Protein AF-A0A839K421-F1 (afdb_monomer)

Foldseek 3Di:
DVVVVVVVVVVVVVVVVVVVPCPDDDDDDDDDDDDDDDDDDDDDDDDDDDDDDDDDDDDPPPPPPDPDDDDPPVDPPPVQQDPVGGVVVVLVVRQDPVLLVLLLVLLVVLVVVVVVVCVVPVCCCVVPNPVCSCVDPSLVSLVVVAPNNLSSLLVVLVPDPDFDPSLVSSLVSNCVRVPDDQADPVRHGVDDTSVSSNVVVSVVVVVVD

pLDDT: mean 73.9, std 29.45, range [25.31, 98.69]

Mean predicted aligned error: 15.06 Å

Sequence (209 aa):
MKKNLLICSVIISFLIFMAACGGQRESQQNLNTGNEYNSKTGDSTRNQMEESEDNYKINSEKTAIDHQDKTNKDSIDWSAITPNGVNEEMFISRLDEKVLEKVASELQALVQEEIEEERANPDILLTQGWTRVFNSAHYKNVIDIGDTAMMPLYWIIYKSPNSGMYEYICANALYELSGYDFSNEDGSLKWTTSKELLELFDEAVLNEE

Structure (mmCIF, N/CA/C/O backbone):
data_AF-A0A839K421-F1
#
_entry.id   AF-A0A839K421-F1
#
loop_
_atom_site.group_PDB
_atom_site.id
_atom_site.type_symbol
_atom_site.label_atom_id
_atom_site.label_alt_id
_atom_site.label_comp_id
_atom_site.label_asym_id
_atom_site.label_entity_id
_atom_site.label_seq_id
_atom_site.pdbx_PDB_ins_code
_atom_site.Cartn_x
_atom_site.Cartn_y
_atom_site.Cartn_z
_atom_site.occupancy
_atom_site.B_iso_or_equiv
_atom_site.auth_seq_id
_atom_site.auth_comp_id
_atom_site.auth_asym_id
_atom_site.auth_atom_id
_atom_site.pdbx_PDB_model_num
ATOM 1 N N . MET A 1 1 ? -1.568 18.875 -20.881 1.00 47.59 1 MET A N 1
ATOM 2 C CA . MET A 1 1 ? -1.892 20.176 -20.238 1.00 47.59 1 MET A CA 1
ATOM 3 C C . MET A 1 1 ? -3.211 20.151 -19.461 1.00 47.59 1 MET A C 1
ATOM 5 O O . MET A 1 1 ? -3.123 20.096 -18.246 1.00 47.59 1 MET A O 1
ATOM 9 N N . LYS A 1 2 ? -4.418 20.171 -20.068 1.00 40.59 2 LYS A N 1
ATOM 10 C CA . LYS A 1 2 ? -5.671 20.262 -19.268 1.00 40.59 2 LYS A CA 1
ATOM 11 C C . LYS A 1 2 ? -5.930 19.075 -18.317 1.00 40.59 2 LYS A C 1
ATOM 13 O O . LYS A 1 2 ? -6.412 19.320 -17.221 1.00 40.59 2 LYS A O 1
ATOM 18 N N . LYS A 1 3 ? -5.591 17.834 -18.701 1.00 43.31 3 LYS A N 1
ATOM 19 C CA . LYS A 1 3 ? -5.737 16.647 -17.829 1.00 43.31 3 LYS A CA 1
ATOM 20 C C . LYS A 1 3 ? -4.860 16.729 -16.572 1.00 43.31 3 LYS A C 1
ATOM 22 O O . LYS A 1 3 ? -5.370 16.642 -15.465 1.00 43.31 3 LYS A O 1
ATOM 27 N N . ASN A 1 4 ? -3.562 16.983 -16.756 1.00 41.94 4 ASN A N 1
ATOM 28 C CA . ASN A 1 4 ? -2.557 17.031 -15.686 1.00 41.94 4 ASN A CA 1
ATOM 29 C C . ASN A 1 4 ? -2.948 17.999 -14.548 1.00 41.94 4 ASN A C 1
ATOM 31 O O . ASN A 1 4 ? -2.704 17.719 -13.382 1.00 41.94 4 ASN A O 1
ATOM 35 N N . LEU A 1 5 ? -3.590 19.125 -14.887 1.00 38.69 5 LEU A N 1
ATOM 36 C CA . LEU A 1 5 ? -4.023 20.133 -13.914 1.00 38.69 5 LEU A CA 1
ATOM 37 C C . LEU A 1 5 ? -5.226 19.680 -13.061 1.00 38.69 5 LEU A C 1
ATOM 39 O O . LEU A 1 5 ? -5.382 20.140 -11.935 1.00 38.69 5 LEU A O 1
ATOM 43 N N . LEU A 1 6 ? -6.068 18.786 -13.588 1.00 40.53 6 LEU A N 1
ATOM 44 C CA . LEU A 1 6 ? -7.256 18.266 -12.904 1.00 40.53 6 LEU A CA 1
ATOM 45 C C . LEU A 1 6 ? -6.881 17.217 -11.851 1.00 40.53 6 LEU A C 1
ATOM 47 O O . LEU A 1 6 ? -7.291 17.351 -10.701 1.00 40.53 6 LEU A O 1
ATOM 51 N N . ILE A 1 7 ? -6.030 16.252 -12.216 1.00 48.72 7 ILE A N 1
ATOM 52 C CA . ILE A 1 7 ? -5.558 15.175 -11.326 1.00 48.72 7 ILE A CA 1
ATOM 53 C C . ILE A 1 7 ? -4.879 15.767 -10.080 1.00 48.72 7 ILE A C 1
ATOM 55 O O . ILE A 1 7 ? -5.256 15.455 -8.950 1.00 48.72 7 ILE A O 1
ATOM 59 N N . CYS A 1 8 ? -3.952 16.716 -10.266 1.00 40.41 8 CYS A N 1
ATOM 60 C CA . CYS A 1 8 ? -3.327 17.426 -9.148 1.00 40.41 8 CYS A CA 1
ATOM 61 C C . CYS A 1 8 ? -4.344 18.207 -8.296 1.00 40.41 8 CYS A C 1
ATOM 63 O O . CYS A 1 8 ? -4.199 18.259 -7.077 1.00 40.41 8 CYS A O 1
ATOM 65 N N . SER A 1 9 ? -5.384 18.793 -8.904 1.00 39.56 9 SER A N 1
ATOM 66 C CA . SER A 1 9 ? -6.394 19.558 -8.164 1.00 39.56 9 SER A CA 1
ATOM 67 C C . SER A 1 9 ? -7.278 18.684 -7.274 1.00 39.56 9 SER A C 1
ATOM 69 O O . SER A 1 9 ? -7.701 19.170 -6.227 1.00 39.56 9 SER A O 1
ATOM 71 N N . VAL A 1 10 ? -7.562 17.432 -7.648 1.00 48.84 10 VAL A N 1
ATOM 72 C CA . VAL A 1 10 ? -8.347 16.507 -6.810 1.00 48.84 10 VAL A CA 1
ATOM 73 C C . VAL A 1 10 ? -7.518 16.072 -5.599 1.00 48.84 10 VAL A C 1
ATOM 75 O O . VAL A 1 10 ? -7.944 16.270 -4.462 1.00 48.84 10 VAL A O 1
ATOM 78 N N . ILE A 1 11 ? -6.294 15.588 -5.840 1.00 46.41 11 ILE A N 1
ATOM 79 C CA . ILE A 1 11 ? -5.388 15.077 -4.799 1.00 46.41 11 ILE A CA 1
ATOM 80 C C . ILE A 1 11 ? -5.050 16.168 -3.767 1.00 46.41 11 ILE A C 1
ATOM 82 O O . ILE A 1 11 ? -5.196 15.955 -2.563 1.00 46.41 11 ILE A O 1
ATOM 86 N N . ILE A 1 12 ? -4.664 17.368 -4.221 1.00 45.16 12 ILE A N 1
ATOM 87 C CA . ILE A 1 12 ? -4.283 18.474 -3.323 1.00 45.16 12 ILE A CA 1
ATOM 88 C C . ILE A 1 12 ? -5.483 18.981 -2.508 1.00 45.16 12 ILE A C 1
ATOM 90 O O . ILE A 1 12 ? -5.318 19.331 -1.341 1.00 45.16 12 ILE A O 1
ATOM 94 N N . SER A 1 13 ? -6.694 18.997 -3.078 1.00 42.25 13 SER A N 1
ATOM 95 C CA . SER A 1 13 ? -7.881 19.499 -2.367 1.00 42.25 13 SER A CA 1
ATOM 96 C C . SER A 1 13 ? -8.354 18.566 -1.247 1.00 42.25 13 SER A C 1
ATOM 98 O O . SER A 1 13 ? -8.894 19.052 -0.256 1.00 42.25 13 SER A O 1
ATOM 100 N N . PHE A 1 14 ? -8.142 17.250 -1.375 1.00 45.00 14 PHE A N 1
ATOM 101 C CA . PHE A 1 14 ? -8.528 16.275 -0.347 1.00 45.00 14 PHE A CA 1
ATOM 102 C C . PHE A 1 14 ? -7.482 16.112 0.765 1.00 45.00 14 PHE A C 1
ATOM 104 O O . PHE A 1 14 ? -7.854 16.061 1.938 1.00 45.00 14 PHE A O 1
ATOM 111 N N . LEU A 1 15 ? -6.180 16.124 0.444 1.00 40.78 15 LEU A N 1
ATOM 112 C CA . LEU A 1 15 ? -5.110 16.002 1.452 1.00 40.78 15 LEU A CA 1
ATOM 113 C C . LEU A 1 15 ? -5.156 17.107 2.527 1.00 40.78 15 LEU A C 1
ATOM 115 O O . LEU A 1 15 ? -4.806 16.867 3.681 1.00 40.78 15 LEU A O 1
ATOM 119 N N . ILE A 1 16 ? -5.642 18.304 2.178 1.00 42.50 16 ILE A N 1
ATOM 120 C CA . ILE A 1 16 ? -5.793 19.429 3.117 1.00 42.50 16 ILE A CA 1
ATOM 121 C C . ILE A 1 16 ? -6.833 19.136 4.217 1.00 42.50 16 ILE A C 1
ATOM 123 O O . ILE A 1 16 ? -6.715 19.671 5.320 1.00 42.50 16 ILE A O 1
ATOM 127 N N . PHE A 1 17 ? -7.831 18.280 3.965 1.00 37.16 17 PHE A N 1
ATOM 128 C CA . PHE A 1 17 ? -8.919 18.042 4.921 1.00 37.16 17 PHE A CA 1
ATOM 129 C C . PHE A 1 17 ? -8.474 17.203 6.133 1.00 37.16 17 PHE A C 1
ATOM 131 O O . PHE A 1 17 ? -8.865 17.500 7.261 1.00 37.16 17 PHE A O 1
ATOM 138 N N . MET 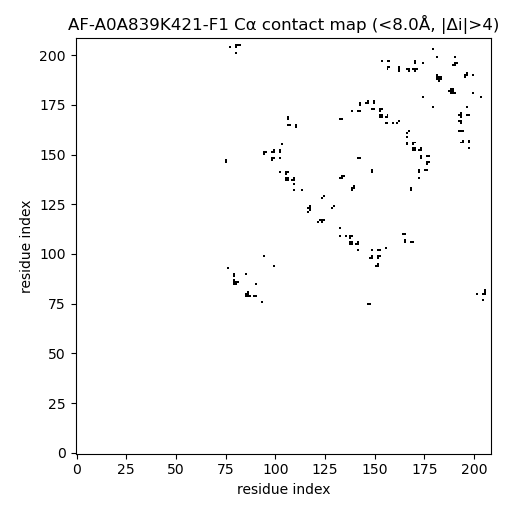A 1 18 ? -7.582 16.225 5.928 1.00 41.2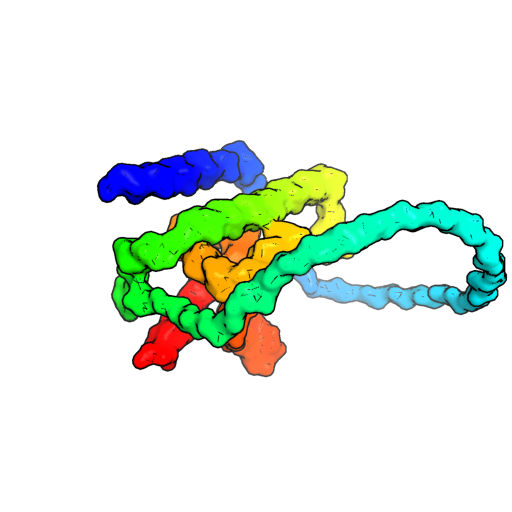5 18 MET A N 1
ATOM 139 C CA . MET A 1 18 ? -7.021 15.397 7.011 1.00 41.25 18 MET A CA 1
ATOM 140 C C . MET A 1 18 ? -6.190 16.217 8.013 1.00 41.25 18 MET A C 1
ATOM 142 O O . MET A 1 18 ? -6.271 16.004 9.224 1.00 41.25 18 MET A O 1
ATOM 146 N N . ALA A 1 19 ? -5.443 17.218 7.534 1.00 39.25 19 ALA A N 1
ATOM 147 C CA . ALA A 1 19 ? -4.597 18.065 8.379 1.00 39.25 19 ALA A CA 1
ATOM 148 C C . ALA A 1 19 ? -5.386 18.933 9.385 1.00 39.25 19 ALA A C 1
ATOM 150 O O . ALA A 1 19 ? -4.818 19.412 10.366 1.00 39.25 19 ALA A O 1
ATOM 151 N N . ALA A 1 20 ? -6.692 19.133 9.173 1.00 32.69 20 ALA A N 1
ATOM 152 C CA . ALA A 1 20 ? -7.529 19.990 10.013 1.00 32.69 20 ALA A CA 1
ATOM 153 C C . ALA A 1 20 ? -8.103 19.295 11.267 1.00 32.69 20 ALA A C 1
ATOM 155 O O . ALA A 1 20 ? -8.666 19.977 12.124 1.00 32.69 20 ALA A O 1
ATOM 156 N N . CYS A 1 21 ? -7.991 17.965 11.392 1.00 37.66 21 CYS A N 1
ATOM 157 C CA . CYS A 1 21 ? -8.566 17.189 12.507 1.00 37.66 21 CYS A CA 1
ATOM 158 C C . CYS A 1 21 ? -7.619 16.118 13.095 1.00 37.66 21 CYS A C 1
ATOM 160 O O . CYS A 1 21 ? -8.068 15.216 13.799 1.00 37.66 21 CYS A O 1
ATOM 162 N N . GLY A 1 22 ? -6.308 16.238 12.859 1.00 33.94 22 GLY A N 1
ATOM 163 C CA . GLY A 1 22 ? -5.274 15.300 13.320 1.00 33.94 22 GLY A CA 1
ATOM 164 C C . GLY A 1 22 ? -4.409 15.825 14.472 1.00 33.94 22 GLY A C 1
ATOM 165 O O . GLY A 1 22 ? -3.218 16.062 14.295 1.00 33.94 22 GLY A O 1
ATOM 166 N N . GLY A 1 23 ? -4.980 16.013 15.666 1.00 31.73 23 GLY A N 1
ATOM 167 C CA . GLY A 1 23 ? -4.227 16.423 16.861 1.00 31.73 23 GLY A CA 1
ATOM 168 C C . GLY A 1 23 ? -3.384 15.288 17.457 1.00 31.73 23 GLY A C 1
ATOM 169 O O . GLY A 1 23 ? -3.740 14.768 18.514 1.00 31.73 23 GLY A O 1
ATOM 170 N N . GLN A 1 24 ? -2.294 14.895 16.788 1.00 35.56 24 GLN A N 1
ATOM 171 C CA . GLN A 1 24 ? -1.440 13.778 17.206 1.00 35.56 24 GLN A CA 1
ATOM 172 C C . GLN A 1 24 ? -0.938 13.935 18.652 1.00 35.56 24 GLN A C 1
ATOM 174 O O . GLN A 1 24 ? -0.358 14.954 19.031 1.00 35.56 24 GLN A O 1
ATOM 179 N N . ARG A 1 25 ? -1.112 12.876 19.448 1.00 33.31 25 ARG A N 1
ATOM 180 C CA . ARG A 1 25 ? -0.388 12.660 20.702 1.00 33.31 25 ARG A CA 1
ATOM 181 C C . ARG A 1 25 ? 0.398 11.369 20.584 1.00 33.31 25 ARG A C 1
ATOM 183 O O . ARG A 1 25 ? -0.185 10.296 20.491 1.00 33.31 25 ARG A O 1
ATOM 190 N N . GLU A 1 26 ? 1.716 11.493 20.598 1.00 34.78 26 GLU A N 1
ATOM 191 C CA . GLU A 1 26 ? 2.614 10.348 20.662 1.00 34.78 26 GLU A CA 1
ATOM 192 C C . GLU A 1 26 ? 2.412 9.608 21.990 1.00 34.78 26 GLU A C 1
ATOM 194 O O . GLU A 1 26 ? 2.469 10.205 23.067 1.00 34.78 26 GLU A O 1
ATOM 199 N N . SER A 1 27 ? 2.212 8.295 21.922 1.00 32.62 27 SER A N 1
ATOM 200 C CA . SER A 1 27 ? 2.237 7.420 23.093 1.00 32.62 27 SER A CA 1
ATOM 201 C C . SER A 1 27 ? 2.993 6.138 22.767 1.00 32.62 27 SER A C 1
ATOM 203 O O . SER A 1 27 ? 2.400 5.081 22.560 1.00 32.62 27 SER A O 1
ATOM 205 N N . GLN A 1 28 ? 4.325 6.232 22.729 1.00 34.47 28 GLN A N 1
ATOM 206 C CA . GLN A 1 28 ? 5.173 5.042 22.773 1.00 34.47 28 GLN A CA 1
ATOM 207 C C . GLN A 1 28 ? 4.906 4.295 24.086 1.00 34.47 28 GLN A C 1
ATOM 209 O O . GLN A 1 28 ? 5.048 4.881 25.162 1.00 34.47 28 GLN A O 1
ATOM 214 N N . GLN A 1 29 ? 4.565 3.007 24.018 1.00 32.84 29 GLN A N 1
ATOM 215 C CA . GLN A 1 29 ? 4.562 2.138 25.194 1.00 32.84 29 GLN A CA 1
ATOM 216 C C . GLN A 1 29 ? 5.420 0.898 24.962 1.00 32.84 29 GLN A C 1
ATOM 218 O O . GLN A 1 29 ? 5.130 0.029 24.147 1.00 32.84 29 GLN A O 1
ATOM 223 N N . ASN A 1 30 ? 6.504 0.853 25.728 1.00 27.88 30 ASN A N 1
ATOM 224 C CA . ASN A 1 30 ? 7.403 -0.278 25.869 1.00 27.88 30 ASN A CA 1
ATOM 225 C C . ASN A 1 30 ? 6.760 -1.279 26.845 1.00 27.88 30 ASN A C 1
ATOM 227 O O . ASN A 1 30 ? 6.567 -0.944 28.015 1.00 27.88 30 ASN A O 1
ATOM 231 N N . LEU A 1 31 ? 6.402 -2.476 26.372 1.00 29.53 31 LEU A N 1
ATOM 232 C CA . LEU A 1 31 ? 5.719 -3.493 27.175 1.00 29.53 31 LEU A CA 1
ATOM 233 C C . LEU A 1 31 ? 6.598 -4.722 27.391 1.00 29.53 31 LEU A C 1
ATOM 235 O O . LEU A 1 31 ? 6.584 -5.681 26.625 1.00 29.53 31 LEU A O 1
ATOM 239 N N . ASN A 1 32 ? 7.320 -4.698 28.508 1.00 28.00 32 ASN A N 1
ATOM 240 C CA . ASN A 1 32 ? 8.037 -5.849 29.028 1.00 28.00 32 ASN A CA 1
ATOM 241 C C . ASN A 1 32 ? 7.611 -6.079 30.485 1.00 28.00 32 ASN A C 1
ATOM 243 O O . ASN A 1 32 ? 8.058 -5.352 31.369 1.00 28.00 32 ASN A O 1
ATOM 247 N N . THR A 1 33 ? 6.700 -7.033 30.714 1.00 29.02 33 THR A N 1
ATOM 248 C CA . THR A 1 33 ? 6.520 -7.897 31.911 1.00 29.02 33 THR A CA 1
ATOM 249 C C . THR A 1 33 ? 5.176 -8.619 31.751 1.00 29.02 33 THR A C 1
ATOM 251 O O . THR A 1 33 ? 4.141 -7.968 31.632 1.00 29.02 33 THR A O 1
ATOM 254 N N . GLY A 1 34 ? 5.173 -9.953 31.732 1.00 25.31 34 GLY A N 1
ATOM 255 C CA . GLY A 1 34 ? 3.940 -10.744 31.623 1.00 25.31 34 GLY A CA 1
ATOM 256 C C . GLY A 1 34 ? 3.291 -11.060 32.975 1.00 25.31 34 GLY A C 1
ATOM 257 O O . GLY A 1 34 ? 3.844 -10.753 34.028 1.00 25.31 34 GLY A O 1
ATOM 258 N N . ASN A 1 35 ? 2.147 -11.746 32.937 1.00 30.91 35 ASN A N 1
ATOM 259 C CA . ASN A 1 35 ? 1.708 -12.666 33.991 1.00 30.91 35 ASN A CA 1
ATOM 260 C C . ASN A 1 35 ? 0.697 -13.676 33.429 1.00 30.91 35 ASN A C 1
ATOM 262 O O . ASN A 1 35 ? -0.096 -13.353 32.547 1.00 30.91 35 ASN A O 1
ATOM 266 N N . GLU A 1 36 ? 0.727 -14.899 33.953 1.00 27.25 36 GLU A N 1
ATOM 267 C CA . GLU A 1 36 ? -0.252 -15.944 33.648 1.00 27.25 36 GLU A CA 1
ATOM 268 C C . GLU A 1 36 ? -1.602 -15.650 34.316 1.00 27.25 36 GLU A C 1
ATOM 270 O O . GLU A 1 36 ? -1.623 -15.227 35.469 1.00 27.25 36 GLU A O 1
ATOM 275 N N . TYR A 1 37 ? -2.718 -16.025 33.680 1.00 26.92 37 TYR A N 1
ATOM 276 C CA . TYR A 1 37 ? -3.897 -16.500 34.415 1.00 26.92 37 TYR A CA 1
ATOM 277 C C . TYR A 1 37 ? -4.628 -17.611 33.651 1.00 26.92 37 TYR A C 1
ATOM 279 O O . TYR A 1 37 ? -5.128 -17.421 32.546 1.00 26.92 37 TYR A O 1
ATOM 287 N N . ASN A 1 38 ? -4.708 -18.786 34.276 1.00 27.97 38 ASN A N 1
ATOM 288 C CA . ASN A 1 38 ? -5.500 -19.927 33.818 1.00 27.97 38 ASN A CA 1
ATOM 289 C C . ASN A 1 38 ? -6.923 -19.862 34.400 1.00 27.97 38 ASN A C 1
ATOM 291 O O . ASN A 1 38 ? -7.082 -19.632 35.599 1.00 27.97 38 ASN A O 1
ATOM 295 N N . SER A 1 39 ? -7.950 -20.207 33.617 1.00 30.39 39 SER A N 1
ATOM 296 C CA . SER A 1 39 ? -9.223 -20.702 34.168 1.00 30.39 39 SER A CA 1
ATOM 297 C C . SER A 1 39 ? -9.886 -21.711 33.221 1.00 30.39 39 SER A C 1
ATOM 299 O O . SER A 1 39 ? -9.645 -21.685 32.016 1.00 30.39 39 SER A O 1
ATOM 301 N N . LYS A 1 40 ? -1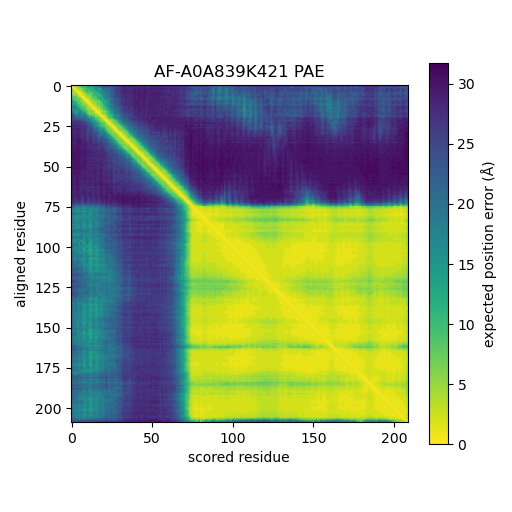0.670 -22.650 33.771 1.00 31.42 40 LYS A N 1
ATOM 302 C CA . LYS A 1 40 ? -11.288 -23.767 33.034 1.00 31.42 40 LYS A CA 1
ATOM 303 C C . LYS A 1 40 ? -12.808 -23.749 33.166 1.00 31.42 40 LYS A C 1
ATOM 305 O O . LYS A 1 40 ? -13.295 -23.846 34.286 1.00 31.42 40 LYS A O 1
ATOM 310 N N . THR A 1 41 ? -13.505 -23.817 32.035 1.00 27.88 41 THR A N 1
ATOM 311 C CA . THR A 1 41 ? -14.845 -24.415 31.830 1.00 27.88 41 THR A CA 1
ATOM 312 C C . THR A 1 41 ? -15.102 -24.457 30.317 1.00 27.88 41 THR A C 1
ATOM 314 O O . THR A 1 41 ? -14.527 -23.650 29.598 1.00 27.88 41 THR A O 1
ATOM 317 N N . GLY A 1 42 ? -15.928 -25.338 29.755 1.00 27.20 42 GLY A N 1
ATOM 318 C CA . GLY A 1 42 ? -16.688 -26.459 30.319 1.00 27.20 42 GLY A CA 1
ATOM 319 C C . GLY A 1 42 ? -17.519 -27.094 29.192 1.00 27.20 42 GLY A C 1
ATOM 320 O O . GLY A 1 42 ? -18.009 -26.372 28.332 1.00 27.20 42 GLY A O 1
ATOM 321 N N . ASP A 1 43 ? -17.623 -28.422 29.145 1.00 25.75 43 ASP A N 1
ATOM 322 C CA . ASP A 1 43 ? -18.226 -29.147 28.012 1.00 25.75 43 ASP A CA 1
ATOM 323 C C . ASP A 1 43 ? -19.767 -29.265 28.092 1.00 25.75 43 ASP A C 1
ATOM 325 O O . ASP A 1 43 ? -20.326 -29.368 29.186 1.00 25.75 43 ASP A O 1
ATOM 329 N N . SER A 1 44 ? -20.407 -29.373 26.915 1.00 29.25 44 SER A N 1
ATOM 330 C CA . SER A 1 44 ? -21.336 -30.465 26.537 1.00 29.25 44 SER A CA 1
ATOM 331 C C . SER A 1 44 ? -22.741 -30.135 25.981 1.00 29.25 44 SER A C 1
ATOM 333 O O . SER A 1 44 ? -23.431 -29.212 26.398 1.00 29.25 44 SER A O 1
ATOM 335 N N . THR A 1 45 ? -23.210 -31.073 25.143 1.00 30.64 45 THR A N 1
ATOM 336 C CA . THR A 1 45 ? -24.613 -31.399 24.761 1.00 30.64 45 THR A CA 1
ATOM 337 C C . THR A 1 45 ?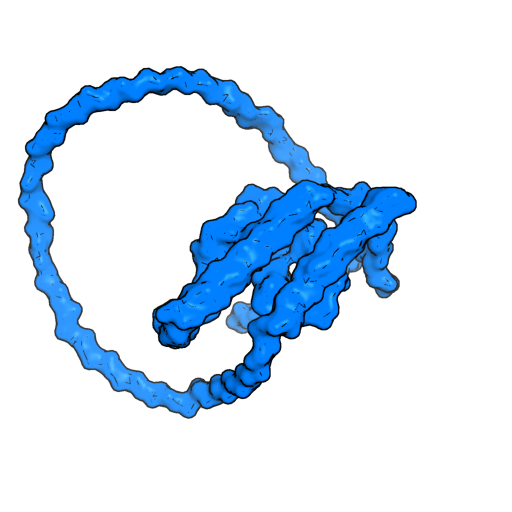 -25.333 -30.660 23.608 1.00 30.64 45 THR A C 1
ATOM 339 O O . THR A 1 45 ? -26.246 -29.862 23.791 1.00 30.64 45 THR A O 1
ATOM 342 N N . ARG A 1 46 ? -24.999 -31.105 22.390 1.00 25.39 46 ARG A N 1
ATOM 343 C CA . ARG A 1 46 ? -25.877 -31.430 21.236 1.00 25.39 46 ARG A CA 1
ATOM 344 C C . ARG A 1 46 ? -27.412 -31.464 21.444 1.00 25.39 46 ARG A C 1
ATOM 346 O O . ARG A 1 46 ? -27.891 -32.219 22.285 1.00 25.39 46 ARG A O 1
ATOM 353 N N . ASN A 1 47 ? -28.141 -30.835 20.506 1.00 30.52 47 ASN A N 1
ATOM 354 C CA . ASN A 1 47 ? -29.437 -31.248 19.903 1.00 30.52 47 ASN A CA 1
ATOM 355 C C . ASN A 1 47 ? -29.777 -30.287 18.721 1.00 30.52 47 ASN A C 1
ATOM 357 O O . ASN A 1 47 ? -29.219 -29.194 18.707 1.00 30.52 47 ASN A O 1
ATOM 361 N N . GLN A 1 48 ? -30.535 -30.557 17.637 1.00 28.11 48 GLN A N 1
ATOM 362 C CA . GLN A 1 48 ? -31.492 -31.605 17.188 1.00 28.11 48 GLN A CA 1
ATOM 363 C C . GLN A 1 48 ? -32.875 -31.607 17.879 1.00 28.11 48 GLN A C 1
ATOM 365 O O . GLN A 1 48 ? -32.935 -31.752 19.092 1.00 28.11 48 GLN A O 1
ATOM 370 N N . MET A 1 49 ? -34.027 -31.501 17.195 1.00 28.61 49 MET A N 1
ATOM 371 C CA . MET A 1 49 ? -34.366 -31.326 15.754 1.00 28.61 49 MET A CA 1
ATOM 372 C C . MET A 1 49 ? -35.654 -30.437 15.654 1.00 28.61 49 MET A C 1
ATOM 374 O O . MET A 1 49 ? -35.981 -29.814 16.661 1.00 28.61 49 MET A O 1
ATOM 378 N N . GLU A 1 50 ? -36.413 -30.200 14.569 1.00 30.11 50 GLU A N 1
ATOM 379 C CA . GLU A 1 50 ? -36.740 -30.944 13.327 1.00 30.11 50 GLU A CA 1
ATOM 380 C C . GLU A 1 50 ? -37.000 -29.954 12.136 1.00 30.11 50 GLU A C 1
ATOM 382 O O . GLU A 1 50 ? -36.160 -29.090 11.895 1.00 30.11 50 GLU A O 1
ATOM 387 N N . GLU A 1 51 ? -38.126 -30.041 11.400 1.00 26.56 51 GLU A N 1
ATOM 388 C CA . GLU A 1 51 ? -38.456 -29.294 10.158 1.00 26.56 51 GLU A CA 1
ATOM 389 C C . GLU A 1 51 ? -39.651 -28.311 10.269 1.00 26.56 51 GLU A C 1
ATOM 391 O O . GLU A 1 51 ? -40.568 -28.511 11.066 1.00 26.56 51 GLU A O 1
ATOM 396 N N . SER A 1 52 ? -39.723 -27.343 9.341 1.00 31.62 52 SER A N 1
ATOM 397 C CA . SER A 1 52 ? -40.983 -26.940 8.683 1.00 31.62 52 SER A CA 1
ATOM 398 C C . SER A 1 52 ? -40.697 -26.316 7.307 1.00 31.62 52 SER A C 1
ATOM 400 O O . SER A 1 52 ? -39.933 -25.354 7.225 1.00 31.62 52 SER A O 1
ATOM 402 N N . GLU A 1 53 ? -41.292 -26.847 6.237 1.00 30.44 53 GLU A N 1
ATOM 403 C CA . GLU A 1 53 ? -41.141 -26.327 4.868 1.00 30.44 53 GLU A CA 1
ATOM 404 C C . GLU A 1 53 ? -41.938 -25.030 4.647 1.00 30.44 53 GLU A C 1
ATOM 406 O O . GLU A 1 53 ? -43.075 -24.933 5.105 1.00 30.44 53 GLU A O 1
ATOM 411 N N . ASP A 1 54 ? -41.419 -24.095 3.840 1.00 30.36 54 ASP A N 1
ATOM 412 C CA . ASP A 1 54 ? -42.282 -23.187 3.072 1.00 30.36 54 ASP A CA 1
ATOM 413 C C . ASP A 1 54 ? -41.628 -22.746 1.746 1.00 30.36 54 ASP A C 1
ATOM 415 O O . ASP A 1 54 ? -40.403 -22.639 1.634 1.00 30.36 54 ASP A O 1
ATOM 419 N N . ASN A 1 55 ? -42.432 -22.566 0.694 1.00 29.89 55 ASN A N 1
ATOM 420 C CA . ASN A 1 55 ? -41.970 -22.699 -0.698 1.00 29.89 55 ASN A CA 1
ATOM 421 C C . ASN A 1 55 ? -41.948 -21.372 -1.478 1.00 29.89 55 ASN A C 1
ATOM 423 O O . ASN A 1 55 ? -42.974 -20.932 -2.000 1.00 29.89 55 ASN A O 1
ATOM 427 N N . TYR A 1 56 ? -40.758 -20.784 -1.655 1.00 29.61 56 TYR A N 1
ATOM 428 C CA . TYR A 1 56 ? -40.554 -19.624 -2.533 1.00 29.61 56 TYR A CA 1
ATOM 429 C C . TYR A 1 56 ? -39.778 -19.970 -3.807 1.00 29.61 56 TYR A C 1
ATOM 431 O O . TYR A 1 56 ? -38.548 -19.975 -3.849 1.00 29.61 56 TYR A O 1
ATOM 439 N N . LYS A 1 57 ? -40.524 -20.186 -4.896 1.00 33.22 57 LYS A N 1
ATOM 440 C CA . LYS A 1 57 ? -39.979 -20.208 -6.260 1.00 33.22 57 LYS A CA 1
ATOM 441 C C . LYS A 1 57 ? -39.465 -18.822 -6.656 1.00 33.22 57 LYS A C 1
ATOM 443 O O . LYS A 1 57 ? -40.259 -17.943 -6.986 1.00 33.22 57 LYS A O 1
ATOM 448 N N . ILE A 1 58 ? -38.148 -18.663 -6.723 1.00 32.47 58 ILE A N 1
ATOM 449 C CA . ILE A 1 58 ? -37.514 -17.575 -7.476 1.00 32.47 58 ILE A CA 1
ATOM 450 C C . ILE A 1 58 ? -37.091 -18.145 -8.832 1.00 32.47 58 ILE A C 1
ATOM 452 O O . ILE A 1 58 ? -36.323 -19.104 -8.901 1.00 32.47 58 ILE A O 1
ATOM 456 N N . ASN A 1 59 ? -37.627 -17.582 -9.916 1.00 32.28 59 ASN A N 1
ATOM 457 C CA . ASN A 1 59 ? -37.287 -18.008 -11.272 1.00 32.28 59 ASN A CA 1
ATOM 458 C C . ASN A 1 59 ? -35.861 -17.550 -11.601 1.00 32.28 59 ASN A C 1
ATOM 460 O O . ASN A 1 59 ? -35.600 -16.351 -11.676 1.00 32.28 59 ASN A O 1
ATOM 464 N N . SER A 1 60 ? -34.945 -18.491 -11.820 1.00 31.98 60 SER A N 1
ATOM 465 C CA . SER A 1 60 ? -33.580 -18.187 -12.244 1.00 31.98 60 SER A CA 1
ATOM 466 C C . SER A 1 60 ? -33.532 -17.856 -13.738 1.00 31.98 60 SER A C 1
ATOM 468 O O . SER A 1 60 ? -33.241 -18.708 -14.580 1.00 31.98 60 SER A O 1
ATOM 470 N N . GLU A 1 61 ? -33.778 -16.589 -14.078 1.00 32.75 61 GLU A N 1
ATOM 471 C CA . GLU A 1 61 ? -33.361 -16.057 -15.377 1.00 32.75 61 GLU A CA 1
ATOM 472 C C . GLU A 1 61 ? -31.830 -16.094 -15.446 1.00 32.75 61 GLU A C 1
ATOM 474 O O . GLU A 1 61 ? -31.117 -15.257 -14.895 1.00 32.75 61 GLU A O 1
ATOM 479 N N . LYS A 1 62 ? -31.321 -17.154 -16.083 1.00 36.78 62 LYS A N 1
ATOM 480 C CA . LYS A 1 62 ? -29.895 -17.427 -16.251 1.00 36.78 62 LYS A CA 1
ATOM 481 C C . LYS A 1 62 ? -29.305 -16.481 -17.298 1.00 36.78 62 LYS A C 1
ATOM 483 O O . LYS A 1 62 ? -29.000 -16.892 -18.418 1.00 36.78 62 LYS A O 1
ATOM 488 N N . THR A 1 63 ? -29.117 -15.222 -16.917 1.00 30.84 63 THR A N 1
ATOM 489 C CA . THR A 1 63 ? -28.308 -14.260 -17.666 1.00 30.84 63 THR A CA 1
ATOM 490 C C . THR A 1 63 ? -26.858 -14.731 -17.620 1.00 30.84 63 THR A C 1
ATOM 492 O O . THR A 1 63 ? -26.121 -14.447 -16.679 1.00 30.84 63 THR A O 1
ATOM 495 N N . ALA A 1 64 ? -26.464 -15.528 -18.613 1.00 31.77 64 ALA A N 1
ATOM 496 C CA . ALA A 1 64 ? -25.095 -15.990 -18.764 1.00 31.77 64 ALA A CA 1
ATOM 497 C C . ALA A 1 64 ? -24.210 -14.805 -19.173 1.00 31.77 64 ALA A C 1
ATOM 499 O O . ALA A 1 64 ? -24.039 -14.531 -20.359 1.00 31.77 64 ALA A O 1
ATOM 500 N N . ILE A 1 65 ? -23.678 -14.092 -18.180 1.00 37.16 65 ILE A N 1
ATOM 501 C CA . ILE A 1 65 ? -22.546 -13.190 -18.384 1.00 37.16 65 ILE A CA 1
ATOM 502 C C . ILE A 1 65 ? -21.367 -14.086 -18.752 1.00 37.16 65 ILE A C 1
ATOM 504 O O . ILE A 1 65 ? -20.920 -14.897 -17.941 1.00 37.16 65 ILE A O 1
ATOM 508 N N . ASP A 1 66 ? -20.925 -13.985 -20.001 1.00 31.05 66 ASP A N 1
ATOM 509 C CA . ASP A 1 66 ? -19.786 -14.745 -20.496 1.00 31.05 66 ASP A CA 1
ATOM 510 C C . ASP A 1 66 ? -18.534 -14.340 -19.703 1.00 31.05 66 ASP A C 1
ATOM 512 O O . ASP A 1 66 ? -18.237 -13.154 -19.548 1.00 31.05 66 ASP A O 1
ATOM 516 N N . HIS A 1 67 ? -17.832 -15.321 -19.142 1.00 48.09 67 HIS A N 1
ATOM 517 C CA . HIS A 1 67 ? -16.523 -15.136 -18.513 1.00 48.09 67 HIS A CA 1
ATOM 518 C C . HIS A 1 67 ? -15.465 -15.812 -19.381 1.00 48.09 67 HIS A C 1
ATOM 520 O O . HIS A 1 67 ? -14.795 -16.774 -19.007 1.00 48.09 67 HIS A O 1
ATOM 526 N N . GLN A 1 68 ? -15.358 -15.254 -20.582 1.00 36.53 68 GLN A N 1
ATOM 527 C CA . GLN A 1 68 ? -14.151 -15.193 -21.391 1.00 36.53 68 GLN A CA 1
ATOM 528 C C . GLN A 1 68 ? -13.911 -13.690 -21.662 1.00 36.53 68 GLN A C 1
ATOM 530 O O . GLN A 1 68 ? -14.863 -12.930 -21.806 1.00 36.53 68 GLN A O 1
ATOM 535 N N . ASP A 1 69 ? -12.684 -13.180 -21.694 1.00 35.44 69 ASP A N 1
ATOM 536 C CA . ASP A 1 69 ? -11.481 -13.882 -22.133 1.00 35.44 69 ASP A CA 1
ATOM 537 C C . ASP A 1 69 ? -10.446 -14.216 -21.040 1.00 35.44 69 ASP A C 1
ATOM 539 O O . ASP A 1 69 ? -10.631 -13.977 -19.849 1.00 35.44 69 ASP A O 1
ATOM 543 N N . LYS A 1 70 ? -9.389 -14.895 -21.480 1.00 35.44 70 LYS A N 1
ATOM 544 C CA . LYS A 1 70 ? -8.378 -15.579 -20.682 1.00 35.44 70 LYS A CA 1
ATOM 545 C C . LYS A 1 70 ? -7.307 -14.613 -20.186 1.00 35.44 70 LYS A C 1
ATOM 547 O O . LYS A 1 70 ? -7.119 -13.517 -20.703 1.00 35.44 70 LYS A O 1
ATOM 552 N N . THR A 1 71 ? -6.525 -15.126 -19.247 1.00 37.44 71 THR A N 1
ATOM 553 C CA . THR A 1 71 ? -5.221 -14.622 -18.819 1.00 37.44 71 THR A CA 1
ATOM 554 C C . THR A 1 71 ? -4.263 -14.355 -19.991 1.00 37.44 71 THR A C 1
ATOM 556 O O . THR A 1 71 ? -3.426 -15.196 -20.319 1.00 37.44 71 THR A O 1
ATOM 559 N N . ASN A 1 72 ? -4.315 -13.151 -20.551 1.00 31.56 72 ASN A N 1
ATOM 560 C CA . ASN A 1 72 ? -3.096 -12.415 -20.851 1.00 31.56 72 ASN A CA 1
ATOM 561 C C . ASN A 1 72 ? -2.793 -11.587 -19.600 1.00 31.56 72 ASN A C 1
ATOM 563 O O . ASN A 1 72 ? -3.386 -10.533 -19.381 1.00 31.56 72 ASN A O 1
ATOM 567 N N . LYS A 1 73 ? -1.920 -12.110 -18.732 1.00 41.38 73 LYS A N 1
ATOM 568 C CA . LYS A 1 73 ? -1.337 -11.316 -17.649 1.00 41.38 73 LYS A CA 1
ATOM 569 C C . LYS A 1 73 ? -0.221 -10.483 -18.276 1.00 41.38 73 LYS A C 1
ATOM 571 O O . LYS A 1 73 ? 0.948 -10.847 -18.188 1.00 41.38 73 LYS A O 1
ATOM 576 N N . ASP A 1 74 ? -0.622 -9.436 -18.997 1.00 49.38 74 ASP A N 1
ATOM 577 C CA . ASP A 1 74 ? 0.296 -8.436 -19.534 1.00 49.38 74 ASP A CA 1
ATOM 578 C C . ASP A 1 74 ? 1.031 -7.831 -18.327 1.00 49.38 74 ASP A C 1
ATOM 580 O O . ASP A 1 74 ? 0.423 -7.179 -17.477 1.00 49.38 74 ASP A O 1
ATOM 584 N N . SER A 1 75 ? 2.316 -8.163 -18.187 1.00 76.38 75 SER A N 1
ATOM 585 C CA . SER A 1 75 ? 3.127 -7.792 -17.026 1.00 76.38 75 SER A CA 1
ATOM 586 C C . SER A 1 75 ? 3.186 -6.277 -16.889 1.00 76.38 75 SER A C 1
ATOM 588 O O . SER A 1 75 ? 3.417 -5.583 -17.882 1.00 76.38 75 SER A O 1
ATOM 590 N N . ILE A 1 76 ? 2.998 -5.776 -15.667 1.00 88.25 76 ILE A N 1
ATOM 591 C CA . ILE A 1 76 ? 2.978 -4.339 -15.391 1.00 88.25 76 ILE A CA 1
ATOM 592 C C . ILE A 1 76 ? 4.284 -3.709 -15.886 1.00 88.25 76 ILE A C 1
ATOM 594 O O . ILE A 1 76 ? 5.376 -4.123 -15.504 1.00 88.25 76 ILE A O 1
ATOM 598 N N . ASP A 1 77 ? 4.156 -2.713 -16.760 1.00 91.31 77 ASP A N 1
ATOM 599 C CA . ASP A 1 77 ? 5.283 -2.044 -17.403 1.00 91.31 77 ASP A CA 1
ATOM 600 C C . ASP A 1 77 ? 5.908 -1.019 -16.439 1.00 91.31 77 ASP A C 1
ATOM 602 O O . ASP A 1 77 ? 5.593 0.180 -16.450 1.00 91.31 77 ASP A O 1
ATOM 606 N N . TRP A 1 78 ? 6.782 -1.527 -15.568 1.00 95.06 78 TRP A N 1
ATOM 607 C CA . TRP A 1 78 ? 7.471 -0.769 -14.524 1.00 95.06 78 TRP A CA 1
ATOM 608 C C . TRP A 1 78 ? 8.622 0.113 -15.024 1.00 95.06 78 TRP A C 1
ATOM 610 O O . TRP A 1 78 ? 9.142 0.883 -14.222 1.00 95.06 78 TRP A O 1
ATOM 620 N N . SER A 1 79 ? 8.936 0.132 -16.329 1.00 94.81 79 SER A N 1
ATOM 621 C CA . SER A 1 79 ? 10.090 0.844 -16.930 1.00 94.81 79 SER A CA 1
ATOM 622 C C . SER A 1 79 ? 10.113 2.382 -16.745 1.00 94.81 79 SER A C 1
ATOM 624 O O . SER A 1 79 ? 10.905 3.092 -17.373 1.00 94.81 79 SER A O 1
ATOM 626 N N . ALA A 1 80 ? 9.151 2.928 -16.000 1.00 95.56 80 ALA A N 1
ATOM 627 C CA . ALA A 1 80 ? 9.124 4.308 -15.541 1.00 95.56 80 ALA A CA 1
ATOM 628 C C . ALA A 1 80 ? 9.919 4.495 -14.235 1.00 95.56 80 ALA A C 1
ATOM 630 O O . ALA A 1 80 ? 10.351 5.611 -13.960 1.00 95.56 80 ALA A O 1
ATOM 631 N N . ILE A 1 81 ? 10.123 3.439 -13.443 1.00 96.12 81 ILE A N 1
ATOM 632 C CA . ILE A 1 81 ? 11.071 3.400 -12.324 1.00 96.12 81 ILE A CA 1
ATOM 633 C C . ILE A 1 81 ? 12.478 3.298 -12.929 1.00 96.12 81 ILE A C 1
ATOM 635 O O . ILE A 1 81 ? 12.698 2.557 -13.881 1.00 96.12 81 ILE A O 1
ATOM 639 N N . THR A 1 82 ? 13.433 4.087 -12.433 1.00 95.56 82 THR A N 1
ATOM 640 C CA . THR A 1 82 ? 14.821 4.075 -12.928 1.00 95.56 82 THR A CA 1
ATOM 641 C C . THR A 1 82 ? 15.805 4.263 -11.769 1.00 95.56 82 THR A C 1
ATOM 643 O O . THR A 1 82 ? 15.419 4.821 -10.741 1.00 95.56 82 THR A O 1
ATOM 646 N N . PRO A 1 83 ? 17.109 3.962 -11.940 1.00 94.12 83 PRO A N 1
ATOM 647 C CA . PRO A 1 83 ? 18.136 4.271 -10.936 1.00 94.12 83 PRO 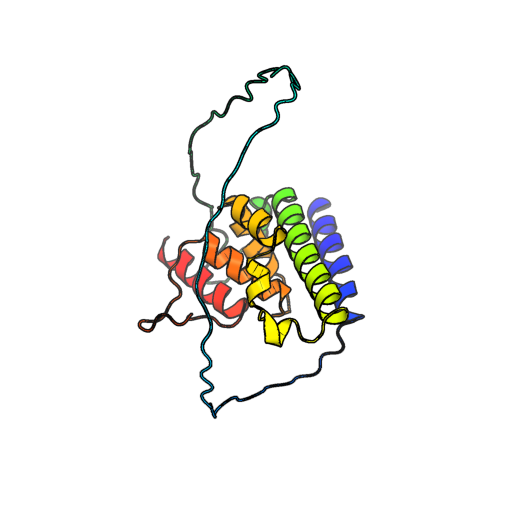A CA 1
ATOM 648 C C . PRO A 1 83 ? 18.314 5.770 -10.614 1.00 94.12 83 PRO A C 1
ATOM 650 O O . PRO A 1 83 ? 19.095 6.119 -9.734 1.00 94.12 83 PRO A O 1
ATOM 653 N N . ASN A 1 84 ? 17.625 6.670 -11.330 1.00 93.75 84 ASN A N 1
ATOM 654 C CA . ASN A 1 84 ? 17.574 8.111 -11.048 1.00 93.75 84 ASN A CA 1
ATOM 655 C C . ASN A 1 84 ? 16.210 8.549 -10.465 1.00 93.75 84 ASN A C 1
ATOM 657 O O . ASN A 1 84 ? 15.912 9.744 -10.435 1.00 93.75 84 ASN A O 1
ATOM 661 N N . GLY A 1 85 ? 15.375 7.597 -10.034 1.00 92.81 85 GLY A N 1
ATOM 662 C CA . GLY A 1 85 ? 13.993 7.808 -9.605 1.00 92.81 85 GLY A CA 1
ATOM 663 C C . GLY A 1 85 ? 12.967 7.648 -10.734 1.00 92.81 85 GLY A C 1
ATOM 664 O O . GLY A 1 85 ? 13.291 7.257 -11.859 1.00 92.81 85 GLY A O 1
ATOM 665 N N . VAL A 1 86 ? 11.706 7.945 -10.414 1.00 96.50 86 VAL A N 1
ATOM 666 C CA . VAL A 1 86 ? 10.548 7.712 -11.291 1.00 96.50 86 VAL A CA 1
ATOM 667 C C . VAL A 1 86 ? 10.407 8.789 -12.369 1.00 96.50 86 VAL A C 1
ATOM 669 O O . VAL A 1 86 ? 10.333 9.986 -12.089 1.00 96.50 86 VAL A O 1
ATOM 672 N N . ASN A 1 87 ? 10.264 8.358 -13.618 1.00 97.44 87 ASN A N 1
ATOM 673 C CA . ASN A 1 87 ? 9.801 9.176 -14.730 1.00 97.44 87 ASN A CA 1
ATOM 674 C C . ASN A 1 87 ? 8.280 9.392 -14.622 1.00 97.44 87 ASN A C 1
ATOM 676 O O . ASN A 1 87 ? 7.488 8.641 -15.195 1.00 97.44 87 ASN A O 1
ATOM 680 N N . GLU A 1 88 ? 7.871 10.428 -13.882 1.00 96.56 88 GLU A N 1
ATOM 681 C CA . GLU A 1 88 ? 6.455 10.746 -13.635 1.00 96.56 88 GLU A CA 1
ATOM 682 C C . GLU A 1 88 ? 5.620 10.887 -14.920 1.00 96.56 88 GLU A C 1
ATOM 684 O O . GLU A 1 88 ? 4.467 10.460 -14.941 1.00 96.56 88 GLU A O 1
ATOM 689 N N . GLU A 1 89 ? 6.172 11.439 -16.009 1.00 96.00 89 GLU A N 1
ATOM 690 C CA . GLU A 1 89 ? 5.428 11.578 -17.271 1.00 96.00 89 GLU A CA 1
ATOM 691 C C . GLU A 1 89 ? 5.117 10.214 -17.905 1.00 96.00 89 GLU A C 1
ATOM 693 O O . GLU A 1 89 ? 4.000 9.998 -18.383 1.00 96.00 89 GLU A O 1
ATOM 698 N N . MET A 1 90 ? 6.072 9.278 -17.865 1.00 95.75 90 MET A N 1
ATOM 699 C CA . MET A 1 90 ? 5.867 7.907 -18.336 1.00 95.75 90 MET A CA 1
ATOM 700 C C . MET A 1 90 ? 4.915 7.141 -17.410 1.00 95.75 90 MET A C 1
ATOM 702 O O . MET A 1 90 ? 3.969 6.523 -17.898 1.00 95.75 90 MET A O 1
ATOM 706 N N . PHE A 1 91 ? 5.097 7.241 -16.089 1.00 96.44 91 PHE A N 1
ATOM 707 C CA . PHE A 1 91 ? 4.255 6.559 -15.102 1.00 96.44 91 PHE A CA 1
ATOM 708 C C . PHE A 1 91 ? 2.780 6.979 -15.224 1.00 96.44 91 PHE A C 1
ATOM 710 O O . PHE A 1 91 ? 1.900 6.137 -15.399 1.00 96.44 91 PHE A O 1
ATOM 717 N N . ILE A 1 92 ? 2.502 8.290 -15.231 1.00 94.31 92 ILE A N 1
ATOM 718 C CA . ILE A 1 92 ? 1.139 8.834 -15.377 1.00 94.31 92 ILE A CA 1
ATOM 719 C C . ILE A 1 92 ? 0.523 8.448 -16.733 1.00 94.31 92 ILE A C 1
ATOM 721 O O . ILE A 1 92 ? -0.694 8.318 -16.831 1.00 94.31 92 ILE A O 1
ATOM 725 N N . SER A 1 93 ? 1.326 8.237 -17.785 1.00 93.81 93 SER A N 1
ATOM 726 C CA . SER A 1 93 ? 0.802 7.825 -19.099 1.00 93.81 93 SER A CA 1
ATOM 727 C C . SER A 1 93 ? 0.256 6.388 -19.142 1.00 93.81 93 SER A C 1
ATOM 729 O O . SER A 1 93 ? -0.543 6.082 -20.027 1.00 93.81 93 SER A O 1
ATOM 731 N N . ARG A 1 94 ? 0.661 5.538 -18.185 1.00 93.06 94 ARG A N 1
ATOM 732 C CA . ARG A 1 94 ? 0.240 4.132 -18.021 1.00 93.06 94 ARG A CA 1
ATOM 733 C C . ARG A 1 94 ? -0.827 3.942 -16.932 1.00 93.06 94 ARG A C 1
ATOM 735 O O . ARG A 1 94 ? -1.534 2.941 -16.936 1.00 93.06 94 ARG A O 1
ATOM 742 N N . LEU A 1 95 ? -0.937 4.892 -16.002 1.00 94.06 95 LEU A N 1
ATOM 743 C CA . LEU A 1 95 ? -1.793 4.817 -14.819 1.00 94.06 95 LEU A CA 1
ATOM 744 C C . LEU A 1 95 ? -3.291 4.944 -15.164 1.00 94.06 95 LEU A C 1
ATOM 746 O O . LEU A 1 95 ? -3.726 5.971 -15.690 1.00 94.06 95 LEU A O 1
ATOM 750 N N . ASP A 1 96 ? -4.099 3.934 -14.819 1.00 95.06 96 ASP A N 1
ATOM 751 C CA . ASP A 1 96 ? -5.558 4.017 -14.968 1.00 95.06 96 ASP A CA 1
ATOM 752 C C . ASP A 1 96 ? -6.164 4.947 -13.900 1.00 95.06 96 ASP A C 1
ATOM 754 O O . ASP A 1 96 ? -6.198 4.645 -12.704 1.00 95.06 96 ASP A O 1
ATOM 758 N N . GLU A 1 97 ? -6.663 6.091 -14.370 1.00 95.31 97 GLU A N 1
ATOM 759 C CA . GLU A 1 97 ? -7.305 7.158 -13.593 1.00 95.31 97 GLU A CA 1
ATOM 760 C C . GLU A 1 97 ? -8.490 6.641 -12.748 1.00 95.31 97 GLU A C 1
ATOM 762 O O . GLU A 1 97 ? -8.659 7.075 -11.612 1.00 95.31 97 GLU A O 1
ATOM 767 N N . LYS A 1 98 ? -9.259 5.654 -13.234 1.00 97.56 98 LYS A N 1
ATOM 768 C CA . LYS A 1 98 ? -10.412 5.083 -12.513 1.00 97.56 98 LYS A CA 1
ATOM 769 C C . LYS A 1 98 ? -10.005 4.055 -11.469 1.00 97.56 98 LYS A C 1
ATOM 771 O O . LYS A 1 98 ? -10.653 3.962 -10.428 1.00 97.56 98 LYS A O 1
ATOM 776 N N . VAL A 1 99 ? -8.968 3.259 -11.740 1.00 97.94 99 VAL A N 1
ATOM 777 C CA . VAL A 1 99 ? -8.448 2.322 -10.732 1.00 97.94 99 VAL A CA 1
ATOM 778 C C . VAL A 1 99 ? -7.772 3.111 -9.609 1.00 97.94 99 VAL A C 1
ATOM 780 O O . VAL A 1 99 ? -7.982 2.790 -8.444 1.00 97.94 99 VAL A O 1
ATOM 783 N N . LEU A 1 100 ? -7.078 4.209 -9.935 1.00 98.06 100 LEU A N 1
ATOM 784 C CA . LEU A 1 100 ? -6.577 5.175 -8.954 1.00 98.06 100 LEU A CA 1
ATOM 785 C C . LEU A 1 100 ? -7.700 5.786 -8.105 1.00 98.06 100 LEU A C 1
ATOM 787 O O . LEU A 1 100 ? -7.604 5.756 -6.879 1.00 98.06 100 LEU A O 1
ATOM 791 N N . GLU A 1 101 ? -8.768 6.294 -8.729 1.00 97.88 101 GLU A N 1
ATOM 792 C CA . GLU A 1 101 ? -9.945 6.806 -8.011 1.00 97.88 101 GLU A CA 1
ATOM 793 C C . GLU A 1 101 ? -10.565 5.737 -7.097 1.00 97.88 101 GLU A C 1
ATOM 795 O O . GLU A 1 101 ? -10.813 6.019 -5.923 1.00 97.88 101 GLU A O 1
ATOM 800 N N . LYS A 1 102 ? -10.755 4.498 -7.586 1.00 98.44 102 LYS A N 1
ATOM 801 C CA . LYS A 1 102 ? -11.306 3.399 -6.777 1.00 98.44 102 LYS A CA 1
ATOM 802 C C . LYS A 1 102 ? -10.406 3.089 -5.580 1.00 98.44 102 LYS A C 1
ATOM 804 O O . LYS A 1 102 ? -10.880 3.180 -4.451 1.00 98.44 102 LYS A O 1
ATOM 809 N N . VAL A 1 103 ? -9.131 2.765 -5.808 1.00 98.62 103 VAL A N 1
ATOM 810 C CA . VAL A 1 103 ? -8.170 2.391 -4.752 1.00 98.62 103 VAL A CA 1
ATOM 811 C C . VAL A 1 103 ? -8.073 3.479 -3.683 1.00 98.62 103 VAL A C 1
ATOM 813 O O . VAL A 1 103 ? -8.169 3.175 -2.495 1.00 98.62 103 VAL A O 1
ATOM 816 N N . ALA A 1 104 ? -7.957 4.746 -4.091 1.00 98.00 104 ALA A N 1
ATOM 817 C CA . ALA A 1 104 ? -7.932 5.860 -3.151 1.00 98.00 104 ALA A CA 1
ATOM 818 C C . ALA A 1 104 ? -9.243 5.964 -2.352 1.00 98.00 104 ALA A C 1
ATOM 820 O O . ALA A 1 104 ? -9.194 6.125 -1.136 1.00 98.00 104 ALA A O 1
ATOM 821 N N . SER A 1 105 ? -10.408 5.834 -3.000 1.00 98.25 105 SER A N 1
ATOM 822 C CA . SER A 1 105 ? -11.709 5.939 -2.321 1.00 98.25 105 SER A CA 1
ATOM 823 C C . SER A 1 105 ? -11.959 4.821 -1.302 1.00 98.25 105 SER A C 1
ATOM 825 O O . SER A 1 105 ? -12.428 5.108 -0.204 1.00 98.25 105 SER A O 1
ATOM 827 N N . GLU A 1 106 ? -11.592 3.575 -1.619 1.00 98.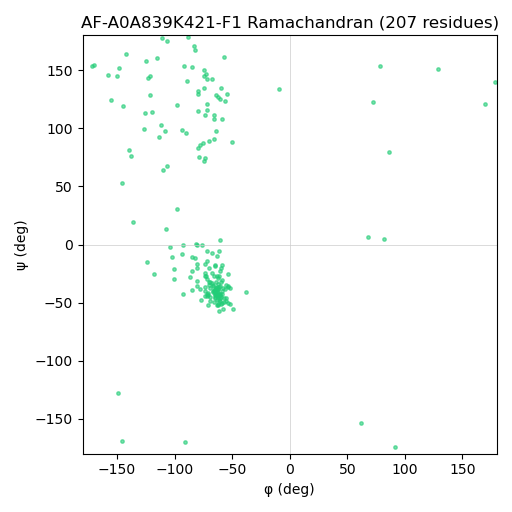69 106 GLU A N 1
ATOM 828 C CA . GLU A 1 106 ? -11.754 2.423 -0.722 1.00 98.69 106 GLU A CA 1
ATOM 829 C C . GLU A 1 106 ? -10.864 2.587 0.522 1.00 98.69 106 GLU A C 1
ATOM 831 O O . GLU A 1 106 ? -11.346 2.510 1.650 1.00 98.69 106 GLU A O 1
ATOM 836 N N . LEU A 1 107 ? -9.573 2.895 0.343 1.00 98.44 107 LEU A N 1
ATOM 837 C CA . LEU A 1 107 ? -8.639 3.025 1.469 1.00 98.44 107 LEU A CA 1
ATOM 838 C C . LEU A 1 107 ? -8.842 4.316 2.284 1.00 98.44 107 LEU A C 1
ATOM 840 O O . LEU A 1 107 ? -8.523 4.340 3.472 1.00 98.44 107 LEU A O 1
ATOM 844 N N . GLN A 1 108 ? -9.407 5.376 1.695 1.00 97.12 108 GLN A N 1
ATOM 845 C CA . GLN A 1 108 ? -9.835 6.567 2.444 1.00 97.12 108 GLN A CA 1
ATOM 846 C C . GLN A 1 108 ? -11.108 6.306 3.256 1.00 97.12 108 GLN A C 1
ATOM 848 O O . GLN A 1 108 ? -11.183 6.755 4.399 1.00 97.12 108 GLN A O 1
ATOM 853 N N . ALA A 1 109 ? -12.078 5.565 2.706 1.00 98.06 109 ALA A N 1
ATOM 854 C CA . ALA A 1 109 ? -13.273 5.152 3.439 1.00 98.06 109 ALA A CA 1
ATOM 855 C C . ALA A 1 109 ? -12.900 4.272 4.642 1.00 98.06 109 ALA A C 1
ATOM 857 O O . ALA A 1 109 ? -13.288 4.595 5.760 1.00 98.06 109 ALA A O 1
ATOM 858 N N . LEU A 1 110 ? -12.037 3.269 4.435 1.00 98.12 110 LEU A N 1
ATOM 859 C CA . LEU A 1 110 ? -11.455 2.430 5.490 1.00 98.12 110 LEU A CA 1
ATOM 860 C C . LEU A 1 110 ? -10.884 3.276 6.643 1.00 98.12 110 LEU A C 1
ATOM 862 O O . LEU A 1 110 ? -11.286 3.125 7.794 1.00 98.12 110 LEU A O 1
ATOM 866 N N . VAL A 1 111 ? -9.971 4.205 6.338 1.00 96.81 111 VAL A N 1
ATOM 867 C CA . VAL A 1 111 ? -9.327 5.055 7.355 1.00 96.81 111 VAL A CA 1
ATOM 868 C C . VAL A 1 111 ? -10.339 5.949 8.083 1.00 96.81 111 VAL A C 1
ATOM 870 O O . VAL A 1 111 ? -10.178 6.192 9.277 1.00 96.81 111 VAL A O 1
ATOM 873 N N . GLN A 1 112 ? -11.389 6.417 7.404 1.00 96.56 112 GLN A N 1
ATOM 874 C CA . GLN A 1 112 ? -12.450 7.207 8.030 1.00 96.56 112 GLN A CA 1
ATOM 875 C C . GLN A 1 112 ? -13.339 6.359 8.959 1.00 96.56 112 GLN A C 1
ATOM 877 O O . GLN A 1 112 ? -13.632 6.803 10.069 1.00 96.56 112 GLN A O 1
ATOM 882 N N . GLU A 1 113 ? -13.733 5.151 8.544 1.00 96.38 113 GLU A N 1
ATOM 883 C CA . GLU A 1 113 ? -14.516 4.216 9.366 1.00 96.38 113 GLU A CA 1
ATOM 884 C C . GLU A 1 113 ? -13.754 3.815 10.638 1.00 96.38 113 GLU A C 1
ATOM 886 O O . GLU A 1 113 ? -14.317 3.862 11.731 1.00 96.38 113 GLU A O 1
ATOM 891 N N . GLU A 1 114 ? -12.454 3.524 10.528 1.00 94.56 114 GLU A N 1
ATOM 892 C CA . GLU A 1 114 ? -11.583 3.226 11.675 1.00 94.56 114 GLU A CA 1
ATOM 893 C C . GLU A 1 114 ? -11.516 4.397 12.674 1.00 94.56 114 GLU A C 1
ATOM 895 O O . GLU A 1 114 ? -11.689 4.194 13.875 1.00 94.56 114 GLU A O 1
ATOM 900 N N . ILE A 1 115 ? -11.358 5.638 12.192 1.00 93.38 115 ILE A N 1
ATOM 901 C CA . ILE A 1 115 ? -11.342 6.852 13.034 1.00 93.38 115 ILE A CA 1
ATOM 902 C C . ILE A 1 115 ? -12.691 7.086 13.739 1.00 93.38 115 ILE A C 1
ATOM 904 O O . ILE A 1 115 ? -12.733 7.650 14.840 1.00 93.38 115 ILE A O 1
ATOM 908 N N . GLU A 1 116 ? -13.806 6.700 13.120 1.00 95.81 116 GLU A N 1
ATOM 909 C CA . GLU A 1 116 ? -15.136 6.794 13.727 1.00 95.81 116 GLU A CA 1
ATOM 910 C C . GLU A 1 116 ? -15.393 5.667 14.738 1.00 95.81 116 GLU A C 1
ATOM 912 O O . GLU A 1 116 ? -15.945 5.932 15.811 1.00 95.81 116 GLU A O 1
ATOM 917 N N . GLU A 1 117 ? -14.929 4.446 14.464 1.00 94.69 117 GLU A N 1
ATOM 918 C CA . GLU A 1 117 ? -15.067 3.309 15.373 1.00 94.69 117 GLU A CA 1
ATOM 919 C C . GLU A 1 117 ? -14.150 3.423 16.601 1.00 94.69 117 GLU A C 1
ATOM 921 O O . GLU A 1 117 ? -14.631 3.235 17.716 1.00 94.69 117 GLU A O 1
ATOM 926 N N . GLU A 1 118 ? -12.884 3.834 16.454 1.00 93.94 118 GLU A N 1
ATOM 927 C CA . GLU A 1 118 ? -11.997 4.147 17.590 1.00 93.94 118 GLU A CA 1
ATOM 928 C C . GLU A 1 118 ? -12.587 5.243 18.492 1.00 93.94 118 GLU A C 1
ATOM 930 O O . GLU A 1 118 ? -12.486 5.188 19.719 1.00 93.94 118 GLU A O 1
ATOM 935 N N . ARG A 1 119 ? -13.252 6.243 17.899 1.00 95.06 119 ARG A N 1
ATOM 936 C CA . ARG A 1 119 ? -13.921 7.318 18.646 1.00 95.06 119 ARG A CA 1
ATOM 937 C C . ARG A 1 119 ? -15.157 6.821 19.400 1.00 95.06 119 ARG A C 1
ATOM 939 O O . ARG A 1 119 ? -15.468 7.363 20.461 1.00 95.06 119 ARG A O 1
ATOM 946 N N . ALA A 1 120 ? -15.863 5.828 18.863 1.00 97.25 120 ALA A N 1
ATOM 947 C CA . ALA A 1 120 ? -17.012 5.196 19.508 1.00 97.25 120 ALA A CA 1
ATOM 948 C C . ALA A 1 120 ? -16.604 4.140 20.556 1.00 97.25 120 ALA A C 1
ATOM 950 O O . ALA A 1 120 ? -17.309 3.959 21.549 1.00 97.25 120 ALA A O 1
ATOM 951 N N . ASN A 1 121 ? -15.468 3.470 20.349 1.00 96.06 121 ASN A N 1
ATOM 952 C CA . ASN A 1 121 ? -14.944 2.381 21.166 1.00 96.06 121 ASN A CA 1
ATOM 953 C C . ASN A 1 121 ? -13.412 2.507 21.349 1.00 96.06 121 ASN A C 1
ATOM 955 O O . ASN A 1 121 ? -12.654 1.809 20.674 1.00 96.06 121 ASN A O 1
ATOM 959 N N . PRO A 1 122 ? -12.927 3.352 22.281 1.00 92.81 122 PRO A N 1
ATOM 960 C CA . PRO A 1 122 ? -11.489 3.584 22.471 1.00 92.81 122 PRO A CA 1
ATOM 961 C C . PRO A 1 122 ? -10.674 2.337 22.850 1.00 92.81 122 PRO A C 1
ATOM 963 O O . PRO A 1 122 ? -9.473 2.284 22.594 1.00 92.81 122 PRO A O 1
ATOM 966 N N . ASP A 1 123 ? -11.315 1.313 23.423 1.00 95.81 123 ASP A N 1
ATOM 967 C CA . ASP A 1 123 ? -10.667 0.051 23.796 1.00 95.81 123 ASP A CA 1
ATOM 968 C C . ASP A 1 123 ? -10.506 -0.918 22.600 1.00 95.81 123 ASP A C 1
ATOM 970 O O . ASP A 1 123 ? -9.969 -2.021 22.758 1.00 95.81 123 ASP A O 1
ATOM 974 N N . ILE A 1 124 ? -10.932 -0.545 21.384 1.00 93.69 124 ILE A N 1
ATOM 975 C CA . ILE A 1 124 ? -10.856 -1.422 2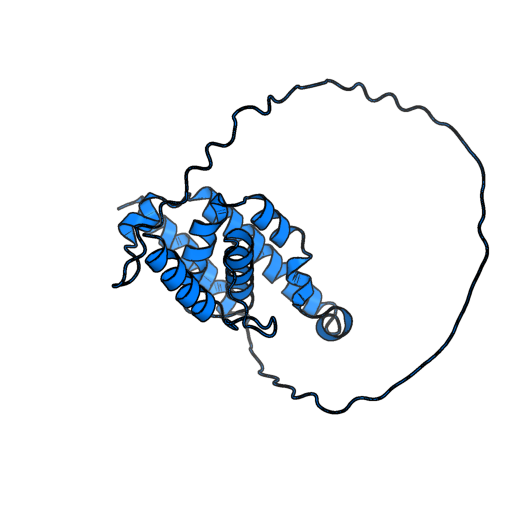0.203 1.00 93.69 124 ILE A CA 1
ATOM 976 C C . ILE A 1 124 ? -9.418 -1.795 19.828 1.00 93.69 124 ILE A C 1
ATOM 978 O O . ILE A 1 124 ? -9.134 -2.955 19.527 1.00 93.69 124 ILE A O 1
ATOM 982 N N . LEU A 1 125 ? -8.479 -0.854 19.952 1.00 91.31 125 LEU A N 1
ATOM 983 C CA . LEU A 1 125 ? -7.059 -1.097 19.689 1.00 91.31 125 LEU A CA 1
ATOM 984 C C . LEU A 1 125 ? -6.417 -2.047 20.714 1.00 91.31 125 LEU A C 1
ATOM 986 O O . LEU A 1 125 ? -5.442 -2.720 20.388 1.00 91.31 125 LEU A O 1
ATOM 990 N N . LEU A 1 126 ? -6.976 -2.144 21.926 1.00 92.75 126 LEU A N 1
ATOM 991 C CA . LEU A 1 126 ? -6.529 -3.075 22.969 1.00 92.75 126 LEU A CA 1
ATOM 992 C C . LEU A 1 126 ? -7.181 -4.460 22.846 1.00 92.75 126 LEU A C 1
ATOM 994 O O . LEU A 1 126 ? -6.601 -5.450 23.284 1.00 92.75 126 LEU A O 1
ATOM 998 N N . THR A 1 127 ? -8.391 -4.532 22.284 1.00 93.69 127 THR A N 1
ATOM 999 C CA . THR A 1 127 ? -9.212 -5.758 22.240 1.00 93.69 127 THR A CA 1
ATOM 1000 C C . THR A 1 127 ? -9.172 -6.490 20.899 1.00 93.69 127 THR A C 1
ATOM 1002 O O . THR A 1 127 ? -9.301 -7.712 20.886 1.00 93.69 127 THR A O 1
ATOM 1005 N N . GLN A 1 128 ? -8.976 -5.775 19.788 1.00 92.62 128 GLN A N 1
ATOM 1006 C CA . GLN A 1 128 ? -8.876 -6.332 18.431 1.00 92.62 128 GLN A CA 1
ATOM 1007 C C . GLN A 1 128 ? -7.514 -6.067 17.768 1.00 92.62 128 GLN A C 1
ATOM 1009 O O . GLN A 1 128 ? -7.097 -6.840 16.908 1.00 92.62 128 GLN A O 1
ATOM 1014 N N . GLY A 1 129 ? -6.806 -5.010 18.184 1.00 91.88 129 GLY A N 1
ATOM 1015 C CA . GLY A 1 129 ? -5.538 -4.587 17.583 1.00 91.88 129 GLY A CA 1
ATOM 1016 C C . GLY A 1 129 ? -5.718 -3.813 16.273 1.00 91.88 129 GLY A C 1
ATOM 1017 O O . GLY A 1 129 ? -6.693 -3.998 15.548 1.00 91.88 129 GLY A O 1
ATOM 1018 N N . TRP A 1 130 ? -4.757 -2.944 15.943 1.00 89.94 130 TRP A N 1
ATOM 1019 C CA . TRP A 1 130 ? -4.818 -2.111 14.731 1.00 89.94 130 TRP A CA 1
ATOM 1020 C C . TRP A 1 130 ? -4.814 -2.936 13.431 1.00 89.94 130 TRP A C 1
ATOM 1022 O O . TRP A 1 130 ? -5.388 -2.519 12.433 1.00 89.94 130 TRP A O 1
ATOM 1032 N N . THR A 1 131 ? -4.228 -4.139 13.428 1.00 92.62 131 THR A N 1
ATOM 1033 C CA . THR A 1 131 ? -4.149 -5.020 12.244 1.00 92.62 131 THR A CA 1
ATOM 1034 C C . THR A 1 131 ? -5.516 -5.484 11.728 1.00 92.62 131 THR A C 1
ATOM 1036 O O . THR A 1 131 ? -5.609 -6.018 10.622 1.00 92.62 131 THR A O 1
ATOM 1039 N N . ARG A 1 132 ? -6.596 -5.229 12.480 1.00 93.75 132 ARG A N 1
ATOM 1040 C CA . ARG A 1 132 ? -7.985 -5.399 12.037 1.00 93.75 132 ARG A CA 1
ATOM 1041 C C . ARG A 1 132 ? -8.310 -4.657 10.731 1.00 93.75 132 ARG A C 1
ATOM 1043 O O . ARG A 1 132 ? -9.178 -5.134 10.005 1.00 93.75 132 ARG A O 1
ATOM 1050 N N . VAL A 1 133 ? -7.590 -3.581 10.385 1.00 95.62 133 VAL A N 1
ATOM 1051 C CA . VAL A 1 133 ? -7.785 -2.816 9.134 1.00 95.62 133 VAL A CA 1
ATOM 1052 C C . VAL A 1 133 ? -7.772 -3.696 7.878 1.00 95.62 133 VAL A C 1
ATOM 1054 O O . VAL A 1 133 ? -8.592 -3.514 6.976 1.00 95.62 133 VAL A O 1
ATOM 1057 N N . PHE A 1 134 ? -6.915 -4.720 7.846 1.00 97.31 134 PHE A N 1
ATOM 1058 C CA . PHE A 1 134 ? -6.791 -5.664 6.726 1.00 97.31 134 PHE A CA 1
ATOM 1059 C C . PHE A 1 134 ? -7.970 -6.656 6.649 1.00 97.31 134 PHE A C 1
ATOM 1061 O O . PHE A 1 134 ? -8.250 -7.262 5.610 1.00 97.31 134 PHE A O 1
ATOM 1068 N N . ASN A 1 135 ? -8.738 -6.786 7.736 1.00 96.06 135 ASN A N 1
ATOM 1069 C CA . ASN A 1 135 ? -9.967 -7.571 7.764 1.00 96.06 135 ASN A CA 1
ATOM 1070 C C . ASN A 1 135 ? -11.191 -6.816 7.215 1.00 96.06 135 ASN A C 1
ATOM 1072 O O . ASN A 1 135 ? -12.187 -7.476 6.913 1.00 96.06 135 ASN A O 1
ATOM 1076 N N . SER A 1 136 ? -11.107 -5.499 6.993 1.00 97.31 136 SER A N 1
ATOM 1077 C CA . SER A 1 136 ? -12.186 -4.692 6.402 1.00 97.31 136 SER A CA 1
ATOM 1078 C C . SER A 1 136 ? -12.640 -5.188 5.016 1.00 97.31 136 SER A C 1
ATOM 1080 O O . SER A 1 136 ? -11.934 -5.932 4.323 1.00 97.31 136 SER A O 1
ATOM 1082 N N . ALA A 1 137 ? -13.839 -4.762 4.602 1.00 98.31 137 ALA A N 1
ATOM 1083 C CA . ALA A 1 137 ? -14.324 -4.962 3.236 1.00 98.31 137 ALA A CA 1
ATOM 1084 C C . ALA A 1 137 ? -13.555 -4.078 2.240 1.00 98.31 137 ALA A C 1
ATOM 1086 O O . ALA A 1 137 ? -13.139 -4.560 1.194 1.00 98.31 137 ALA A O 1
ATOM 1087 N N . HIS A 1 138 ? -13.286 -2.821 2.602 1.00 98.56 138 HIS A N 1
ATOM 1088 C CA . HIS A 1 138 ? -12.544 -1.870 1.775 1.00 98.56 138 HIS A CA 1
ATOM 1089 C C . HIS A 1 138 ? -11.129 -2.340 1.407 1.00 98.56 138 HIS A C 1
ATOM 1091 O O . HIS A 1 138 ? -10.717 -2.184 0.260 1.00 98.56 138 HIS A O 1
ATOM 1097 N N . TYR A 1 139 ? -10.397 -2.975 2.331 1.00 98.69 139 TYR A N 1
ATOM 1098 C CA . TYR A 1 139 ? -9.089 -3.551 2.005 1.00 98.69 139 TYR A CA 1
ATOM 1099 C C . TYR A 1 139 ? -9.214 -4.699 0.988 1.00 98.69 139 TYR A C 1
ATOM 1101 O O . TYR A 1 139 ? -8.511 -4.718 -0.021 1.00 98.69 139 TYR A O 1
ATOM 1109 N N . LYS A 1 140 ? -10.181 -5.609 1.181 1.00 98.50 140 LYS A N 1
ATOM 1110 C CA . LYS A 1 140 ? -10.459 -6.710 0.236 1.00 98.50 140 LYS A CA 1
ATOM 1111 C C . LYS A 1 140 ? -10.871 -6.195 -1.137 1.00 98.50 140 LYS A C 1
ATOM 1113 O O . LYS A 1 140 ? -10.322 -6.650 -2.129 1.00 98.50 140 LYS A O 1
ATOM 1118 N N . ASN A 1 141 ? -11.716 -5.166 -1.198 1.00 98.62 141 ASN A N 1
ATOM 1119 C CA . ASN A 1 141 ? -12.115 -4.510 -2.444 1.00 98.62 141 ASN A CA 1
ATOM 1120 C C . ASN A 1 141 ? -10.933 -3.932 -3.247 1.00 98.62 141 ASN A C 1
ATOM 1122 O O . ASN A 1 141 ? -11.119 -3.624 -4.429 1.00 98.62 141 ASN A O 1
ATOM 1126 N N . 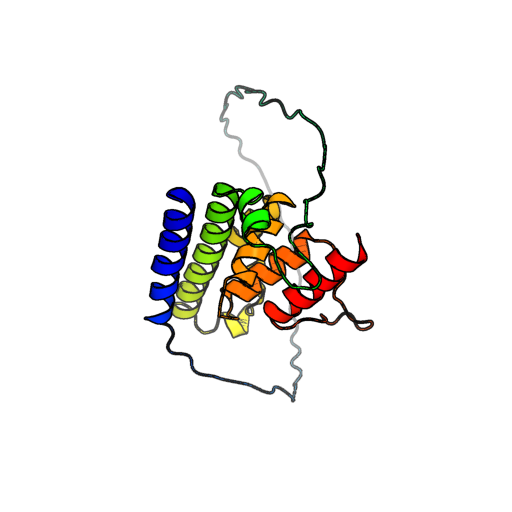VAL A 1 142 ? -9.759 -3.739 -2.629 1.00 98.69 142 VAL A N 1
ATOM 1127 C CA . VAL A 1 142 ? -8.507 -3.343 -3.291 1.00 98.69 142 VAL A CA 1
ATOM 1128 C C . VAL A 1 142 ? -7.665 -4.556 -3.681 1.00 98.69 142 VAL A C 1
ATOM 1130 O O . VAL A 1 142 ? -7.186 -4.596 -4.811 1.00 98.69 142 VAL A O 1
ATOM 1133 N N . ILE A 1 143 ? -7.541 -5.572 -2.823 1.00 98.56 143 ILE A N 1
ATOM 1134 C CA . ILE A 1 143 ? -6.858 -6.830 -3.176 1.00 98.56 143 ILE A CA 1
ATOM 1135 C C . ILE A 1 143 ? -7.573 -7.551 -4.339 1.00 98.56 143 ILE A C 1
ATOM 1137 O O . ILE A 1 143 ? -6.921 -8.021 -5.269 1.00 98.56 143 ILE A O 1
ATOM 1141 N N . ASP A 1 144 ? -8.908 -7.524 -4.377 1.00 98.31 144 ASP A N 1
ATOM 1142 C CA . ASP A 1 144 ? -9.748 -8.095 -5.444 1.00 98.31 144 ASP A CA 1
ATOM 1143 C C . ASP A 1 144 ? -9.624 -7.360 -6.803 1.00 98.31 144 ASP A C 1
ATOM 1145 O O . ASP A 1 144 ? -10.166 -7.819 -7.810 1.00 98.31 144 ASP A O 1
ATOM 1149 N N . ILE A 1 145 ? -8.913 -6.225 -6.871 1.00 97.62 145 ILE A N 1
ATOM 1150 C CA . ILE A 1 145 ? -8.532 -5.559 -8.136 1.00 97.62 145 ILE A CA 1
ATOM 1151 C C . ILE A 1 145 ? -7.296 -6.238 -8.769 1.00 97.62 145 ILE A C 1
ATOM 1153 O O . ILE A 1 145 ? -7.051 -6.103 -9.974 1.00 97.62 145 ILE A O 1
ATOM 1157 N N . GLY A 1 146 ? -6.524 -6.986 -7.973 1.00 96.69 146 GLY A N 1
ATOM 1158 C CA . GLY A 1 146 ? -5.299 -7.658 -8.393 1.00 96.69 146 GLY A CA 1
ATOM 1159 C C . GLY A 1 146 ? -4.211 -6.689 -8.867 1.00 96.69 146 GLY A C 1
ATOM 1160 O O . GLY A 1 146 ? -4.194 -5.511 -8.508 1.00 96.69 146 GLY A O 1
ATOM 1161 N N . ASP A 1 147 ? -3.328 -7.188 -9.736 1.00 95.56 147 ASP A N 1
ATOM 1162 C CA . ASP A 1 147 ? -2.215 -6.466 -10.374 1.00 95.56 147 ASP A CA 1
ATOM 1163 C C . ASP A 1 147 ? -2.528 -5.013 -10.774 1.00 95.56 147 ASP A C 1
ATOM 1165 O O . ASP A 1 147 ? -1.714 -4.112 -10.573 1.00 95.56 147 ASP A O 1
ATOM 1169 N N . THR A 1 148 ? -3.725 -4.750 -11.313 1.00 95.69 148 THR A N 1
ATOM 1170 C CA . THR A 1 148 ? -4.090 -3.414 -11.815 1.00 95.69 148 THR A CA 1
ATOM 1171 C C . THR A 1 148 ? -4.153 -2.330 -10.729 1.00 95.69 148 THR A C 1
ATOM 1173 O O . THR A 1 148 ? -4.055 -1.147 -11.054 1.00 95.69 148 THR A O 1
ATOM 1176 N N . ALA A 1 149 ? -4.231 -2.700 -9.443 1.00 98.00 149 ALA A N 1
ATOM 1177 C CA . ALA A 1 149 ? -4.122 -1.765 -8.323 1.00 98.00 149 ALA A CA 1
ATOM 1178 C C . ALA A 1 149 ? -2.673 -1.392 -7.959 1.00 98.00 149 ALA A C 1
ATOM 1180 O O . ALA A 1 149 ? -2.475 -0.380 -7.289 1.00 98.00 149 ALA A O 1
ATOM 1181 N N . MET A 1 150 ? -1.651 -2.135 -8.400 1.00 97.88 150 MET A N 1
ATOM 1182 C CA . MET A 1 150 ? -0.271 -1.901 -7.954 1.00 97.88 150 MET A CA 1
ATOM 1183 C C . MET A 1 150 ? 0.285 -0.542 -8.395 1.00 97.88 150 MET A C 1
ATOM 1185 O O . MET A 1 150 ? 0.841 0.175 -7.567 1.00 97.88 150 MET A O 1
ATOM 1189 N N . MET A 1 151 ? 0.105 -0.136 -9.661 1.00 97.62 151 MET A N 1
ATOM 1190 C CA . MET A 1 151 ? 0.546 1.197 -10.112 1.00 97.62 151 MET A CA 1
ATOM 1191 C C . MET A 1 151 ? -0.184 2.339 -9.373 1.00 97.62 151 MET A C 1
ATOM 1193 O O . MET A 1 151 ? 0.493 3.270 -8.933 1.00 97.62 151 MET A O 1
ATOM 1197 N N . PRO A 1 152 ? -1.517 2.288 -9.163 1.00 98.31 152 PRO A N 1
ATOM 1198 C CA . PRO A 1 152 ? -2.219 3.171 -8.231 1.00 98.31 152 PRO A CA 1
ATOM 1199 C C . PRO A 1 152 ? -1.643 3.226 -6.815 1.00 98.31 152 PRO A C 1
ATOM 1201 O O . PRO A 1 152 ? -1.391 4.321 -6.316 1.00 98.31 152 PRO A O 1
ATOM 1204 N N . LEU A 1 153 ? -1.417 2.077 -6.170 1.00 98.62 153 LEU A N 1
ATOM 1205 C CA . LEU A 1 153 ? -0.907 2.005 -4.797 1.00 98.62 153 LEU A CA 1
ATOM 1206 C C . LEU A 1 153 ? 0.499 2.603 -4.697 1.00 98.62 153 LEU A C 1
ATOM 1208 O O . LEU A 1 153 ? 0.735 3.474 -3.860 1.00 98.62 153 LEU A O 1
ATOM 1212 N N . TYR A 1 154 ? 1.391 2.214 -5.613 1.00 98.38 154 TYR A N 1
ATOM 1213 C CA . TYR A 1 154 ? 2.722 2.798 -5.760 1.00 98.38 154 TYR A CA 1
ATOM 1214 C C . TYR A 1 154 ? 2.641 4.323 -5.903 1.00 98.38 154 TYR A C 1
ATOM 1216 O O . TYR A 1 154 ? 3.286 5.051 -5.153 1.00 98.38 154 TYR A O 1
ATOM 1224 N N . TRP A 1 155 ? 1.799 4.826 -6.814 1.00 98.19 155 TRP A N 1
ATOM 1225 C CA . TRP A 1 155 ? 1.657 6.261 -7.072 1.00 98.19 155 TRP A CA 1
ATOM 1226 C C . TRP A 1 155 ? 1.135 7.046 -5.862 1.00 98.19 155 TRP A C 1
ATOM 1228 O O . TRP A 1 155 ? 1.624 8.141 -5.579 1.00 98.19 155 TRP A O 1
ATOM 1238 N N . ILE A 1 156 ? 0.168 6.488 -5.126 1.00 97.56 156 ILE A N 1
ATOM 1239 C CA . ILE A 1 156 ? -0.374 7.090 -3.901 1.00 97.56 156 ILE A CA 1
ATOM 1240 C C . ILE A 1 156 ? 0.729 7.261 -2.851 1.00 97.56 156 ILE A C 1
ATOM 1242 O O . ILE A 1 156 ? 0.849 8.342 -2.272 1.00 97.56 156 ILE A O 1
ATOM 1246 N N . ILE A 1 157 ? 1.554 6.232 -2.633 1.00 97.81 157 ILE A N 1
ATOM 1247 C CA . ILE A 1 157 ? 2.653 6.291 -1.662 1.00 97.81 157 ILE A CA 1
ATOM 1248 C C . ILE A 1 157 ? 3.750 7.243 -2.164 1.00 97.81 157 ILE A C 1
ATOM 1250 O O . ILE A 1 157 ? 4.155 8.145 -1.436 1.00 97.81 157 ILE A O 1
ATOM 1254 N N . TYR A 1 158 ? 4.172 7.104 -3.425 1.00 97.44 158 TYR A N 1
ATOM 1255 C CA . TYR A 1 158 ? 5.260 7.869 -4.047 1.00 97.44 158 TYR A CA 1
ATOM 1256 C C . TYR A 1 158 ? 5.002 9.385 -4.054 1.00 97.44 158 TYR A C 1
ATOM 1258 O O . TYR A 1 158 ? 5.935 10.184 -3.949 1.00 97.44 158 TYR A O 1
ATOM 1266 N N . LYS A 1 159 ? 3.734 9.808 -4.161 1.00 95.88 159 LYS A N 1
ATOM 1267 C CA . LYS A 1 159 ? 3.350 11.227 -4.103 1.00 95.88 159 LYS A CA 1
ATOM 1268 C C . LYS A 1 159 ? 2.946 11.717 -2.709 1.00 95.88 159 LYS A C 1
ATOM 1270 O O . LYS A 1 159 ? 2.755 12.927 -2.565 1.00 95.88 159 LYS A O 1
ATOM 1275 N N . SER A 1 160 ? 2.808 10.850 -1.701 1.00 94.44 160 SER A N 1
ATOM 1276 C CA . SER A 1 160 ? 2.460 11.298 -0.348 1.00 94.44 160 SER A CA 1
ATOM 1277 C C . SER A 1 160 ? 3.688 11.843 0.396 1.00 94.44 160 SER A C 1
ATOM 1279 O O . SER A 1 160 ? 4.727 11.188 0.432 1.00 94.44 160 SER A O 1
ATOM 1281 N N . PRO A 1 161 ? 3.594 13.020 1.043 1.00 91.06 161 PRO A N 1
ATOM 1282 C CA . PRO A 1 161 ? 4.629 13.515 1.948 1.00 91.06 161 PRO A CA 1
ATOM 1283 C C . PRO A 1 161 ? 4.546 12.886 3.353 1.00 91.06 161 PRO A C 1
ATOM 1285 O O . PRO A 1 161 ? 5.332 13.258 4.225 1.00 91.06 161 PRO A O 1
ATOM 1288 N N . ASN A 1 162 ? 3.576 11.997 3.601 1.00 89.75 162 ASN A N 1
ATOM 1289 C CA . ASN A 1 162 ? 3.292 11.428 4.917 1.00 89.75 162 ASN A CA 1
ATOM 1290 C C . ASN A 1 162 ? 3.745 9.960 5.024 1.00 89.75 162 ASN A C 1
ATOM 1292 O O . ASN A 1 162 ? 4.162 9.321 4.060 1.00 89.75 162 ASN A O 1
ATOM 1296 N N . SER A 1 163 ? 3.617 9.394 6.222 1.00 86.00 163 SER A N 1
ATOM 1297 C CA . SER A 1 163 ? 3.774 7.955 6.478 1.00 86.00 163 SER A CA 1
ATOM 1298 C C . SER A 1 163 ? 2.806 7.524 7.586 1.00 86.00 163 SER A C 1
ATOM 1300 O O . SER A 1 163 ? 3.216 7.018 8.628 1.00 86.00 163 SER A O 1
ATOM 1302 N N . GLY A 1 164 ? 1.521 7.845 7.409 1.00 91.81 164 GLY A N 1
ATOM 1303 C CA . GLY A 1 164 ? 0.459 7.529 8.362 1.00 91.81 164 GLY A CA 1
ATOM 1304 C C . GLY A 1 164 ? -0.203 6.179 8.083 1.00 91.81 164 GLY A C 1
ATOM 1305 O O . GLY A 1 164 ? 0.243 5.404 7.238 1.00 91.81 164 GLY A O 1
ATOM 1306 N N . MET A 1 165 ? -1.318 5.915 8.773 1.00 92.62 165 MET A N 1
ATOM 1307 C CA . MET A 1 165 ? -2.104 4.686 8.591 1.00 92.62 165 MET A CA 1
ATOM 1308 C C . MET A 1 165 ? -2.555 4.490 7.135 1.00 92.62 165 MET A C 1
ATOM 1310 O O . MET A 1 165 ? -2.498 3.375 6.628 1.00 92.62 165 MET A O 1
ATOM 1314 N N . TYR A 1 166 ? -2.935 5.568 6.442 1.00 96.62 166 TYR A N 1
ATOM 1315 C CA . TYR A 1 166 ? -3.330 5.514 5.033 1.00 96.62 166 TYR A CA 1
ATOM 1316 C C . TYR A 1 166 ? -2.185 5.033 4.129 1.00 96.62 166 TYR A C 1
ATOM 1318 O O . TYR A 1 166 ? -2.354 4.064 3.389 1.00 96.62 166 TYR A O 1
ATOM 1326 N N . GLU A 1 167 ? -1.000 5.647 4.218 1.00 98.00 167 GLU A N 1
ATOM 1327 C CA . GLU A 1 167 ? 0.154 5.228 3.417 1.00 98.00 167 GLU A CA 1
ATOM 1328 C C . GLU A 1 167 ? 0.655 3.829 3.800 1.00 98.00 167 GLU A C 1
ATOM 1330 O O . GLU A 1 167 ? 1.068 3.079 2.918 1.00 98.00 167 GLU A O 1
ATOM 1335 N N . TYR A 1 168 ? 0.592 3.449 5.083 1.00 97.25 168 TYR A N 1
ATOM 1336 C CA . TYR A 1 168 ? 0.958 2.101 5.529 1.00 97.25 168 TYR A CA 1
ATOM 1337 C C . TYR A 1 168 ? 0.012 1.035 4.954 1.00 97.25 168 TYR A C 1
ATOM 1339 O O . TYR A 1 168 ? 0.473 0.011 4.456 1.00 97.25 168 TYR A O 1
ATOM 1347 N N . ILE A 1 169 ? -1.304 1.277 4.958 1.00 98.25 169 ILE A N 1
ATOM 1348 C CA . ILE A 1 169 ? -2.280 0.355 4.357 1.00 98.25 169 ILE A CA 1
ATOM 1349 C C . ILE A 1 169 ? -2.072 0.257 2.837 1.00 98.25 169 ILE A C 1
ATOM 1351 O O . ILE A 1 169 ? -2.119 -0.846 2.293 1.00 98.25 169 ILE A O 1
ATOM 1355 N N . CYS A 1 170 ? -1.765 1.370 2.158 1.00 98.56 170 CYS A N 1
ATOM 1356 C CA . CYS A 1 170 ? -1.401 1.346 0.737 1.00 98.56 170 CYS A CA 1
ATOM 1357 C C . CYS A 1 170 ? -0.140 0.499 0.484 1.00 98.56 170 CYS A C 1
ATOM 1359 O O . CYS A 1 170 ? -0.103 -0.287 -0.461 1.00 98.56 170 CYS A O 1
ATOM 1361 N N . ALA A 1 171 ? 0.881 0.635 1.336 1.00 98.38 171 ALA A N 1
ATOM 1362 C CA . ALA A 1 171 ? 2.127 -0.122 1.242 1.00 98.38 171 ALA A CA 1
ATOM 1363 C C . ALA A 1 171 ? 1.921 -1.622 1.497 1.00 98.38 171 ALA A C 1
ATOM 1365 O O . ALA A 1 171 ? 2.464 -2.441 0.758 1.00 98.38 171 ALA A O 1
ATOM 1366 N N . ASN A 1 172 ? 1.079 -1.992 2.467 1.00 98.25 172 ASN A N 1
ATOM 1367 C CA . ASN A 1 172 ? 0.735 -3.390 2.726 1.00 98.25 172 ASN A CA 1
ATOM 1368 C C . ASN A 1 172 ? -0.034 -4.019 1.550 1.00 98.25 172 ASN A C 1
ATOM 1370 O O . ASN A 1 172 ? 0.264 -5.147 1.170 1.00 98.25 172 ASN A O 1
ATOM 1374 N N . ALA A 1 173 ? -0.960 -3.280 0.926 1.00 98.62 173 ALA A N 1
ATOM 1375 C CA . ALA A 1 173 ? -1.664 -3.751 -0.268 1.00 98.62 173 ALA A CA 1
ATOM 1376 C C . ALA A 1 173 ? -0.724 -3.909 -1.477 1.00 98.62 173 ALA A C 1
ATOM 1378 O O . ALA A 1 173 ? -0.842 -4.880 -2.220 1.00 98.62 173 ALA A O 1
ATOM 1379 N N . LEU A 1 174 ? 0.234 -2.990 -1.670 1.00 98.62 174 LEU A N 1
ATOM 1380 C CA . LEU A 1 174 ? 1.244 -3.111 -2.729 1.00 98.62 174 LEU A CA 1
ATOM 1381 C C . LEU A 1 174 ? 2.158 -4.319 -2.487 1.00 98.62 174 LEU A C 1
ATOM 1383 O O . LEU A 1 174 ? 2.434 -5.070 -3.419 1.00 98.62 174 LEU A O 1
ATOM 1387 N N . TYR A 1 175 ? 2.582 -4.526 -1.237 1.00 98.25 175 TYR A N 1
ATOM 1388 C CA . TYR A 1 175 ? 3.364 -5.686 -0.817 1.00 98.25 175 TYR A CA 1
ATOM 1389 C C . TYR A 1 175 ? 2.628 -6.999 -1.126 1.00 98.25 175 TYR A C 1
ATOM 1391 O O . TYR A 1 175 ? 3.142 -7.828 -1.877 1.00 98.25 175 TYR A O 1
ATOM 1399 N N . GLU A 1 176 ? 1.396 -7.142 -0.633 1.00 97.62 176 GLU A N 1
ATOM 1400 C CA . GLU A 1 176 ? 0.552 -8.329 -0.809 1.00 97.62 176 GLU A CA 1
ATOM 1401 C C . GLU A 1 176 ? 0.276 -8.647 -2.287 1.00 97.62 176 GLU A C 1
ATOM 1403 O O . GLU A 1 176 ? 0.391 -9.801 -2.700 1.00 97.62 176 GLU A O 1
ATOM 1408 N N . LEU A 1 177 ? -0.020 -7.629 -3.104 1.00 97.81 177 LEU A N 1
ATOM 1409 C CA . LEU A 1 177 ? -0.267 -7.795 -4.540 1.00 97.81 177 LEU A CA 1
ATOM 1410 C C . LEU A 1 177 ? 1.001 -8.081 -5.357 1.00 97.81 177 LEU A C 1
ATOM 1412 O O . LEU A 1 177 ? 0.905 -8.715 -6.406 1.00 97.81 177 LEU A O 1
ATOM 1416 N N . SER A 1 178 ? 2.177 -7.639 -4.896 1.00 95.75 178 SER A N 1
ATOM 1417 C CA . SER A 1 178 ? 3.442 -7.861 -5.610 1.00 95.75 178 SER A CA 1
ATOM 1418 C C . SER A 1 178 ? 3.912 -9.313 -5.593 1.00 95.75 178 SER A C 1
ATOM 1420 O O . SER A 1 178 ? 4.516 -9.776 -6.557 1.00 95.75 178 SER A O 1
ATOM 1422 N N . GLY A 1 179 ? 3.658 -10.032 -4.497 1.00 95.19 179 GLY A N 1
ATOM 1423 C CA . GLY A 1 179 ? 4.237 -11.354 -4.260 1.00 95.19 179 GLY A CA 1
ATOM 1424 C C . GLY A 1 179 ? 5.755 -11.362 -4.012 1.00 95.19 179 GLY A C 1
ATOM 1425 O O . GLY A 1 179 ? 6.324 -12.448 -3.901 1.00 95.19 179 GLY A O 1
ATOM 1426 N N . TYR A 1 180 ? 6.416 -10.201 -3.904 1.00 95.00 180 TYR A N 1
ATOM 1427 C CA . TYR A 1 180 ? 7.816 -10.120 -3.478 1.00 95.00 180 TYR A CA 1
ATOM 1428 C C . TYR A 1 180 ? 7.961 -10.522 -2.003 1.00 95.00 180 TYR A C 1
ATOM 1430 O O . TYR A 1 180 ? 7.128 -10.165 -1.172 1.00 95.00 180 TYR A O 1
ATOM 1438 N N . ASP A 1 181 ? 9.048 -11.216 -1.651 1.00 94.94 181 ASP A N 1
ATOM 1439 C CA . ASP A 1 181 ? 9.362 -11.535 -0.253 1.00 94.94 181 ASP A CA 1
ATOM 1440 C C . ASP A 1 181 ? 10.293 -10.481 0.368 1.00 94.94 181 ASP A C 1
ATOM 1442 O O . ASP A 1 181 ? 11.524 -10.505 0.232 1.00 94.94 181 ASP A O 1
ATOM 1446 N N . PHE A 1 182 ? 9.686 -9.556 1.109 1.00 96.00 182 PHE A N 1
ATOM 1447 C CA . PHE A 1 182 ? 10.392 -8.544 1.890 1.00 96.00 182 PHE A CA 1
ATOM 1448 C C . PHE A 1 182 ? 10.519 -8.938 3.369 1.00 96.00 182 PHE A C 1
ATOM 1450 O O . PHE A 1 182 ? 10.598 -8.070 4.235 1.00 96.00 182 PHE A O 1
ATOM 1457 N N . SER A 1 183 ? 10.602 -10.238 3.665 1.00 95.25 183 SER A N 1
ATOM 1458 C CA . SER A 1 183 ? 10.867 -10.777 5.007 1.00 95.25 183 SER A CA 1
ATOM 1459 C C . SER A 1 183 ? 12.362 -11.014 5.258 1.00 95.25 183 SER A C 1
ATOM 1461 O O . SER A 1 183 ? 13.143 -11.242 4.332 1.00 95.25 183 SER A O 1
ATOM 1463 N N . ASN A 1 184 ? 12.779 -10.970 6.519 1.00 94.00 184 ASN A N 1
ATOM 1464 C CA . ASN A 1 184 ? 14.079 -11.425 7.011 1.00 94.00 184 ASN A CA 1
ATOM 1465 C C . ASN A 1 184 ? 14.074 -12.947 7.256 1.00 94.00 184 ASN A C 1
ATOM 1467 O O . ASN A 1 184 ? 13.021 -13.582 7.259 1.00 94.00 184 ASN A O 1
ATOM 1471 N N . GLU A 1 185 ? 15.244 -13.535 7.532 1.00 93.94 185 GLU A N 1
ATOM 1472 C CA . GLU A 1 185 ? 15.387 -14.977 7.831 1.00 93.94 185 GLU A CA 1
ATOM 1473 C C . GLU A 1 185 ? 14.577 -15.449 9.060 1.00 93.94 185 GLU A C 1
ATOM 1475 O O . GLU A 1 185 ? 14.291 -16.638 9.188 1.00 93.94 185 GLU A O 1
ATOM 1480 N N . ASP A 1 186 ? 14.193 -14.534 9.957 1.00 94.00 186 ASP A N 1
ATOM 1481 C CA . ASP A 1 186 ? 13.354 -14.800 11.134 1.00 94.00 186 ASP A CA 1
ATOM 1482 C C . ASP A 1 186 ? 11.843 -14.594 10.889 1.00 94.00 186 ASP A C 1
ATOM 1484 O O . ASP A 1 186 ? 11.039 -14.799 11.800 1.00 94.00 186 ASP A O 1
ATOM 1488 N N . GLY A 1 187 ? 11.447 -14.206 9.671 1.00 91.69 187 GLY A N 1
ATOM 1489 C CA . GLY A 1 187 ? 10.062 -13.912 9.297 1.00 91.69 187 GLY A CA 1
ATOM 1490 C C . GLY A 1 187 ? 9.566 -12.509 9.674 1.00 91.69 187 GLY A C 1
ATOM 1491 O O . GLY A 1 187 ? 8.392 -12.212 9.461 1.00 91.69 187 GLY A O 1
ATOM 1492 N N . SER A 1 188 ? 10.417 -11.630 10.217 1.00 93.69 188 SER A N 1
ATOM 1493 C CA . SER A 1 188 ? 10.084 -10.207 10.386 1.00 93.69 188 SER A CA 1
ATOM 1494 C C . SER A 1 188 ? 10.129 -9.458 9.048 1.00 93.69 188 SER A C 1
ATOM 1496 O O . SER A 1 188 ? 10.906 -9.814 8.166 1.00 93.69 188 SER A O 1
ATOM 1498 N N . LEU A 1 189 ? 9.326 -8.404 8.872 1.00 95.44 189 LEU A N 1
ATOM 1499 C CA . LEU A 1 189 ? 9.391 -7.569 7.666 1.00 95.44 189 LEU A CA 1
ATOM 1500 C C . LEU A 1 189 ? 10.662 -6.701 7.658 1.00 95.44 189 LEU A C 1
ATOM 1502 O O . LEU A 1 189 ? 11.065 -6.155 8.685 1.00 95.44 189 LEU A O 1
ATOM 1506 N N . LYS A 1 190 ? 11.256 -6.524 6.474 1.00 97.31 190 LYS A N 1
ATOM 1507 C CA . LYS A 1 190 ? 12.372 -5.596 6.203 1.00 97.31 190 LYS A CA 1
ATOM 1508 C C . LYS A 1 190 ? 11.945 -4.121 6.212 1.00 97.31 190 LYS A C 1
ATOM 1510 O O . LYS A 1 190 ? 12.807 -3.250 6.255 1.00 97.31 190 LYS A O 1
ATOM 1515 N N . TRP A 1 191 ? 10.641 -3.845 6.161 1.00 96.88 191 TRP A N 1
ATOM 1516 C CA . TRP A 1 191 ? 10.060 -2.503 6.145 1.00 96.88 191 TRP A CA 1
ATOM 1517 C C . TRP A 1 191 ? 9.111 -2.291 7.330 1.00 96.88 191 TRP A C 1
ATOM 1519 O O . TRP A 1 191 ? 8.390 -3.197 7.748 1.00 96.88 191 TRP A O 1
ATOM 1529 N N . THR A 1 192 ? 9.096 -1.067 7.856 1.00 94.62 192 THR A N 1
ATOM 1530 C CA . THR A 1 192 ? 8.191 -0.612 8.929 1.00 94.62 192 THR A CA 1
ATOM 1531 C C . THR A 1 192 ? 7.383 0.625 8.532 1.00 94.62 192 THR A C 1
ATOM 1533 O O . THR A 1 192 ? 6.379 0.948 9.164 1.00 94.62 192 THR A O 1
ATOM 1536 N N . THR A 1 193 ? 7.790 1.297 7.457 1.00 96.31 193 THR A N 1
ATOM 1537 C CA . THR A 1 193 ? 7.146 2.473 6.876 1.00 96.31 193 THR A CA 1
ATOM 1538 C C . THR A 1 193 ? 6.823 2.244 5.403 1.00 96.31 193 THR A C 1
ATOM 1540 O O . THR A 1 193 ? 7.453 1.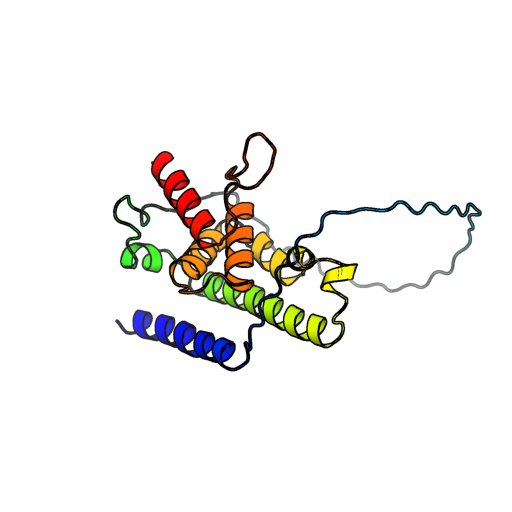440 4.715 1.00 96.31 193 THR A O 1
ATOM 1543 N N . SER A 1 194 ? 5.864 3.009 4.887 1.00 96.69 194 SER A N 1
ATOM 1544 C CA . SER A 1 194 ? 5.496 2.990 3.469 1.00 96.69 194 SER A CA 1
ATOM 1545 C C . SER A 1 194 ? 6.640 3.409 2.536 1.00 96.69 194 SER A C 1
ATOM 1547 O O . SER A 1 194 ? 6.701 2.956 1.396 1.00 96.69 194 SER A O 1
ATOM 1549 N N . LYS A 1 195 ? 7.571 4.239 3.026 1.00 95.88 195 LYS A N 1
ATOM 1550 C CA . LYS A 1 195 ? 8.759 4.663 2.280 1.00 95.88 195 LYS A CA 1
ATOM 1551 C C . LYS A 1 195 ? 9.807 3.550 2.171 1.00 95.88 195 LYS A C 1
ATOM 1553 O O . LYS A 1 195 ? 10.315 3.332 1.079 1.00 95.88 195 LYS A O 1
ATOM 1558 N N . GLU A 1 196 ? 10.087 2.829 3.258 1.00 97.19 196 GLU A N 1
ATOM 1559 C CA . GLU A 1 196 ? 10.990 1.662 3.230 1.00 97.19 196 GLU A CA 1
ATOM 1560 C C . GLU A 1 196 ? 10.454 0.565 2.296 1.00 97.19 196 GLU A C 1
ATOM 1562 O O . GLU A 1 196 ? 11.228 -0.070 1.585 1.00 97.19 196 GLU A O 1
ATOM 1567 N N . LEU A 1 197 ? 9.128 0.379 2.244 1.00 97.94 197 LEU A N 1
ATOM 1568 C CA . LEU A 1 197 ? 8.488 -0.528 1.287 1.00 97.94 197 LEU A CA 1
ATOM 1569 C C . LEU A 1 197 ? 8.726 -0.083 -0.164 1.00 97.94 197 LEU A C 1
ATOM 1571 O O . LEU A 1 197 ? 9.092 -0.916 -0.987 1.00 97.94 197 LEU A O 1
ATOM 1575 N N . LEU A 1 198 ? 8.573 1.208 -0.490 1.00 97.06 198 LEU A N 1
ATOM 1576 C CA . LEU A 1 198 ? 8.894 1.692 -1.841 1.00 97.06 198 LEU A CA 1
ATOM 1577 C C . LEU A 1 198 ? 10.376 1.545 -2.191 1.00 97.06 198 LEU A C 1
ATOM 1579 O O . LEU A 1 198 ? 10.676 1.201 -3.325 1.00 97.06 198 LEU A O 1
ATOM 1583 N N . GLU A 1 199 ? 11.291 1.764 -1.247 1.00 96.94 199 GLU A N 1
ATOM 1584 C CA . GLU A 1 199 ? 12.729 1.596 -1.499 1.00 96.94 199 GLU A CA 1
ATOM 1585 C C . GLU A 1 199 ? 13.067 0.129 -1.829 1.00 96.94 199 GLU A C 1
ATOM 1587 O O . GLU A 1 199 ? 13.758 -0.130 -2.811 1.00 96.94 199 GLU A O 1
ATOM 1592 N N . LEU A 1 200 ? 12.487 -0.836 -1.104 1.00 97.88 200 LEU A N 1
ATOM 1593 C CA . LEU A 1 200 ? 12.608 -2.267 -1.425 1.00 97.88 200 LEU A CA 1
ATOM 1594 C C . LEU A 1 200 ? 11.898 -2.658 -2.734 1.00 97.88 200 LEU A C 1
ATOM 1596 O O . LEU A 1 200 ? 12.359 -3.558 -3.434 1.00 97.88 200 LEU A O 1
ATOM 1600 N N . PHE A 1 201 ? 10.783 -2.004 -3.071 1.00 97.62 201 PHE A N 1
ATOM 1601 C CA . PHE A 1 201 ? 10.032 -2.257 -4.303 1.00 97.62 201 PHE A CA 1
ATOM 1602 C C . PHE A 1 201 ? 10.767 -1.731 -5.544 1.00 97.62 201 PHE A C 1
ATOM 1604 O O . PHE A 1 201 ? 10.884 -2.453 -6.532 1.00 97.62 201 PHE A O 1
ATOM 1611 N N . ASP A 1 202 ? 11.310 -0.511 -5.479 1.00 97.38 202 ASP A N 1
ATOM 1612 C CA . ASP A 1 202 ? 12.162 0.064 -6.524 1.00 97.38 202 ASP A CA 1
ATOM 1613 C C . ASP A 1 202 ? 13.419 -0.798 -6.725 1.00 97.38 202 ASP A C 1
ATOM 1615 O O . ASP A 1 202 ? 13.785 -1.093 -7.863 1.00 97.38 202 ASP A O 1
ATOM 1619 N N . GLU A 1 203 ? 14.057 -1.262 -5.641 1.00 96.81 203 GLU A N 1
ATOM 1620 C CA . GLU A 1 203 ? 15.175 -2.209 -5.727 1.00 96.81 203 GLU A CA 1
ATOM 1621 C C . GLU A 1 203 ? 14.761 -3.549 -6.353 1.00 96.81 203 GLU A C 1
ATOM 1623 O O . GLU A 1 203 ? 15.505 -4.070 -7.181 1.00 96.81 203 GLU A O 1
ATOM 1628 N N . ALA A 1 204 ? 13.598 -4.114 -6.012 1.00 95.88 204 ALA A N 1
ATOM 1629 C CA . ALA A 1 204 ? 13.130 -5.372 -6.599 1.00 95.88 204 ALA A CA 1
ATOM 1630 C C . ALA A 1 204 ? 12.913 -5.245 -8.116 1.00 95.88 204 ALA A C 1
ATOM 1632 O O . ALA A 1 204 ? 13.508 -6.003 -8.880 1.00 95.88 204 ALA A O 1
ATOM 1633 N N . VAL A 1 205 ? 12.157 -4.228 -8.548 1.00 94.94 205 VAL A N 1
ATOM 1634 C CA . VAL A 1 205 ? 11.909 -3.920 -9.967 1.00 94.94 205 VAL A CA 1
ATOM 1635 C C . VAL A 1 205 ? 13.220 -3.744 -10.738 1.00 94.94 205 VAL A C 1
ATOM 1637 O O . VAL A 1 205 ? 13.409 -4.356 -11.786 1.00 94.94 205 VAL A O 1
ATOM 1640 N N . LEU A 1 206 ? 14.161 -2.954 -10.210 1.00 95.00 206 LEU A N 1
ATOM 1641 C CA . LEU A 1 206 ? 15.440 -2.664 -10.874 1.00 95.00 206 LEU A CA 1
ATOM 1642 C C . LEU A 1 206 ? 16.426 -3.849 -10.901 1.00 95.00 206 LEU A C 1
ATOM 1644 O O . LEU A 1 206 ? 17.484 -3.731 -11.520 1.00 95.00 206 LEU A O 1
ATOM 1648 N N . ASN A 1 207 ? 16.108 -4.969 -10.244 1.00 92.06 207 ASN A N 1
ATOM 1649 C CA . ASN A 1 207 ? 16.862 -6.224 -10.328 1.00 92.06 207 ASN A CA 1
ATOM 1650 C C . ASN A 1 207 ? 16.174 -7.289 -11.214 1.00 92.06 207 ASN A C 1
ATOM 1652 O O . ASN A 1 207 ? 16.745 -8.368 -11.396 1.00 92.06 207 ASN A O 1
ATOM 1656 N N . GLU A 1 208 ? 14.984 -7.011 -11.763 1.00 84.56 208 GLU A N 1
ATOM 1657 C CA . GLU A 1 208 ? 14.259 -7.903 -12.688 1.00 84.56 208 GLU A CA 1
ATOM 1658 C C . GLU A 1 208 ? 14.352 -7.480 -14.176 1.00 84.56 208 GLU A C 1
ATOM 1660 O O . GLU A 1 208 ? 13.989 -8.282 -15.042 1.00 84.56 208 GLU A O 1
ATOM 1665 N N . GLU A 1 209 ? 14.869 -6.276 -14.482 1.00 57.47 209 GLU A N 1
ATOM 1666 C CA . GLU A 1 209 ? 15.153 -5.765 -15.850 1.00 57.47 209 GLU A CA 1
ATOM 1667 C C . GLU A 1 209 ? 16.550 -6.144 -16.405 1.00 57.47 209 GLU A C 1
ATOM 1669 O O . GLU A 1 209 ? 16.614 -6.498 -17.609 1.00 57.47 209 GLU A O 1
#

Organism: NCBI:txid2755051

Radius of gyration: 23.04 Å; Cα contacts (8 Å, |Δi|>4): 129; chains: 1; bounding box: 60×52×56 Å

Solvent-accessible surface area (backbone atoms only — not comparable to full-atom values): 13612 Å² total; per-residue (Å²): 111,78,64,65,58,49,58,54,51,54,56,59,62,53,62,57,59,60,72,76,75,62,84,82,75,92,75,91,77,89,88,86,83,88,83,90,85,90,86,89,84,83,89,89,82,90,80,89,87,88,89,82,91,82,91,80,89,75,84,79,81,79,76,78,76,77,90,69,85,77,92,75,79,76,72,82,82,60,86,28,57,48,103,89,50,69,41,60,75,58,43,60,74,71,51,57,69,65,51,32,52,49,50,51,50,32,50,49,49,46,54,50,52,50,57,52,47,43,72,76,37,73,61,44,59,81,75,68,35,74,75,49,59,70,71,38,68,40,47,45,66,40,60,77,54,42,70,73,37,38,62,37,32,50,50,56,48,76,72,44,96,72,74,49,73,62,35,37,53,35,36,51,52,35,45,67,63,64,69,66,86,59,56,46,99,86,69,47,66,76,46,92,48,32,65,51,41,49,55,55,46,55,54,50,57,72,72,73,118

Secondary structure (DSSP, 8-state):
-HHHHHHHHHHHHHHHHHTTS---------------------------------------------------------TT--TT---HHHHHHH--HHHHHHHHHHHHHHHHHHHHHHHH-TTHHHHT-GGGGGGSHHHHHHHTTGGGGHHHHHHHHHH-S--SHHHHHHHHHHHHHH----B-TTS-BS-SSHHHHHHHHHHHHTTT-